Protein AF-Q12IZ5-F1 (afdb_monomer)

Sequence (263 aa):
MKRIITAILGTLLLPSVSVADHSWNDYHWARTSASFNLILVNNTTPDWQPYVVQAISDWSLSPMVVLVEDSSGANNTKVRRRCSSIEGQLRICNLAYGNTGWLGIAGISLDGNGHITTGYTKLNDTYFSDPYYDEAWKQSVTCQEIGHNLGLDHQDEDFNNQSLFSCMDYQNPPFEYPNTHDFEQLTSIYGHLDSYNSYAGAGENPDARACNAPPGKGCNKAGSNNDVGWGMSMGRRGNAEKFLRIDRNGVRHLTHVTWAIGF

Foldseek 3Di:
DDDDDDDDDDDPPDPDPQPLPFFLVLAAWAAQDQAAEAEEEELEDPVLVVLLVVLQVQVCVFSHYHYDYDPVHHNDPVCQQLQWWAFQHEYEHEDQNDPPQFQKKKKFKADPVRYTGTIYMYGHVVVVVDCLCPPQVSLLRSNQNVLVVRRGAAPELDQVDDDPLASSYDYPVHHRHHDPSSSVSSCVSSVDHHPDGSHAHDPRDSVVVPPPDPPPPDDPPPDRDDCPDQADWPDDRQQWTKGWDADPVRIIMIMITGGDPPD

Secondary structure (DSSP, 8-state):
----------------------BSTT-B---SSSSEEEEEEE---GGGHHHHHHHHHHHTTSSSEEEEEETT----HHHHHH---BTTBEEEEEE---S-SEEEEEEEEE-TTSBEEEEEEEEETTGGGSTTS-HHHHHHHHHHHHHHHTTB--SB--TTS---SSTTB--SS---S--HHHHHHHHHHTSS--SS--SPPTT--GGG----PPTTS--------------EEEEEETTEEEEEEE-TTS-EEEEEEEEPTT-

Solvent-accessible surface area (backbone atoms only — not comparable to full-atom values): 14623 Å² total; per-residue (Å²): 138,85,84,81,81,82,79,82,80,78,80,80,79,73,79,81,78,80,73,66,75,32,53,45,85,60,28,30,64,34,30,69,54,84,48,48,55,41,36,33,33,41,20,45,54,77,95,46,45,67,36,52,55,47,35,36,56,59,56,34,70,35,80,50,40,34,57,39,80,35,76,84,38,64,62,49,67,73,50,24,74,64,43,58,57,39,80,16,24,36,28,38,17,42,43,72,75,51,97,75,47,46,44,30,31,16,30,37,31,27,50,96,86,45,31,32,32,24,13,22,28,43,37,28,49,50,57,58,70,40,81,87,46,38,71,51,44,52,24,10,46,47,28,26,29,50,41,42,53,61,23,38,40,53,78,38,54,56,68,87,56,82,81,84,67,22,16,41,42,46,53,86,78,60,31,50,42,76,38,72,61,56,46,49,32,49,46,57,62,56,66,64,71,44,98,46,64,36,48,40,48,90,89,57,61,79,80,71,71,63,67,91,52,60,94,92,47,71,66,82,72,71,81,74,70,73,96,70,76,58,57,46,77,76,53,71,43,78,45,40,35,35,23,45,29,72,47,98,88,66,40,38,35,41,34,43,35,40,38,36,93,94,93

Mean predicted aligned error: 9.18 Å

Nearest PDB structures (foldseek):
  6j0v-assembly1_A  TM=4.132E-01  e=1.878E+00  Saccharomyces cerevisiae S288C
  6j0x-assembly4_D  TM=3.823E-01  e=2.898E+00  Saccharomyces cerevisiae S288C
  6wht-assembly1_C  TM=4.464E-01  e=7.817E+00  Rattus norvegicus

Organism: Shewanella denitrificans (strain OS217 / ATCC BAA-1090 / DSM 15013) (NCBI:txid318161)

Radius of gyration: 20.79 Å; Cα contacts (8 Å, |Δi|>4): 532; chains: 1; bounding box: 62×60×75 Å

InterPro domains:
  IPR024079 Metallopeptidase, catalytic domain superfamily [G3DSA:3.40.390.10] (16-192)

pLDDT: mean 84.12, std 18.55, range [32.75, 98.69]

Structure (mmCIF, N/CA/C/O backbone):
data_AF-Q12IZ5-F1
#
_entry.id   AF-Q12IZ5-F1
#
loop_
_atom_site.group_PDB
_atom_site.id
_atom_site.type_symbol
_atom_site.label_atom_id
_atom_site.label_alt_id
_atom_site.label_comp_id
_atom_site.label_asym_id
_atom_site.label_entity_id
_atom_site.label_seq_id
_atom_site.pdbx_PDB_ins_code
_atom_site.Cartn_x
_atom_site.Cartn_y
_atom_site.Cartn_z
_atom_site.occupancy
_atom_site.B_iso_or_equiv
_atom_site.auth_seq_id
_atom_site.auth_comp_id
_atom_site.auth_asym_id
_atom_site.auth_atom_id
_atom_site.pdbx_PDB_model_num
ATOM 1 N N . MET A 1 1 ? 40.987 -42.839 40.951 1.00 40.56 1 MET A N 1
ATOM 2 C CA . MET A 1 1 ? 40.644 -41.520 40.375 1.00 40.56 1 MET A CA 1
ATOM 3 C C . MET A 1 1 ? 40.086 -41.735 38.970 1.00 40.56 1 MET A C 1
ATOM 5 O O . MET A 1 1 ? 40.861 -41.977 38.055 1.00 40.56 1 MET A O 1
ATOM 9 N N . LYS A 1 2 ? 38.756 -41.772 38.805 1.00 37.66 2 LYS A N 1
ATOM 10 C CA . LYS A 1 2 ? 38.103 -41.921 37.492 1.00 37.66 2 LYS A CA 1
ATOM 11 C C . LYS A 1 2 ? 37.885 -40.523 36.906 1.00 37.66 2 LYS A C 1
ATOM 13 O O . LYS A 1 2 ? 37.216 -39.708 37.531 1.00 37.66 2 LYS A O 1
ATOM 18 N N . ARG A 1 3 ? 38.502 -40.239 35.758 1.00 40.91 3 ARG A N 1
ATOM 19 C CA . ARG A 1 3 ? 38.343 -38.975 35.027 1.00 40.91 3 ARG A CA 1
ATOM 20 C C . ARG A 1 3 ? 36.999 -39.005 34.300 1.00 40.91 3 ARG A C 1
ATOM 22 O O . ARG A 1 3 ? 36.807 -39.840 33.423 1.00 40.91 3 ARG A O 1
ATOM 29 N N . ILE A 1 4 ? 36.078 -38.133 34.698 1.00 46.22 4 ILE A N 1
ATOM 30 C CA . ILE A 1 4 ? 34.829 -37.884 33.975 1.00 46.22 4 ILE A CA 1
ATOM 31 C C . ILE A 1 4 ? 35.173 -36.903 32.855 1.00 46.22 4 ILE A C 1
ATOM 33 O O . ILE A 1 4 ? 35.603 -35.784 33.124 1.00 46.22 4 ILE A O 1
ATOM 37 N N . ILE A 1 5 ? 35.058 -37.353 31.607 1.00 49.81 5 ILE A N 1
ATOM 38 C CA . ILE A 1 5 ? 35.161 -36.497 30.425 1.00 49.81 5 ILE A CA 1
ATOM 39 C C . ILE A 1 5 ? 33.745 -36.005 30.140 1.00 49.81 5 ILE A C 1
ATOM 41 O O . ILE A 1 5 ? 32.903 -36.768 29.672 1.00 49.81 5 ILE A O 1
ATOM 45 N N . THR A 1 6 ? 33.466 -34.750 30.476 1.00 50.78 6 THR A N 1
ATOM 46 C CA . THR A 1 6 ? 32.206 -34.090 30.130 1.00 50.78 6 THR A CA 1
ATOM 47 C C . THR A 1 6 ? 32.266 -33.703 28.654 1.00 50.78 6 THR A C 1
ATOM 49 O O . THR A 1 6 ? 33.016 -32.805 28.278 1.00 50.78 6 THR A O 1
ATOM 52 N N . ALA A 1 7 ? 31.518 -34.406 27.805 1.00 51.91 7 ALA A N 1
ATOM 53 C CA . ALA A 1 7 ? 31.331 -34.019 26.413 1.00 51.91 7 ALA A CA 1
ATOM 54 C C . ALA A 1 7 ? 30.354 -32.834 26.356 1.00 51.91 7 ALA A C 1
ATOM 56 O O . ALA A 1 7 ? 29.183 -32.974 26.705 1.00 51.91 7 ALA A O 1
ATOM 57 N N . ILE A 1 8 ? 30.845 -31.662 25.953 1.00 54.44 8 ILE A N 1
ATOM 58 C CA . ILE A 1 8 ? 30.008 -30.497 25.650 1.00 54.44 8 ILE A CA 1
ATOM 59 C C . ILE A 1 8 ? 29.390 -30.749 24.273 1.00 54.44 8 ILE A C 1
ATOM 61 O O . ILE A 1 8 ? 30.086 -30.716 23.259 1.00 54.44 8 ILE A O 1
ATOM 65 N N . LEU A 1 9 ? 28.092 -31.045 24.244 1.00 56.56 9 LEU A N 1
ATOM 66 C CA . LEU A 1 9 ? 27.321 -31.145 23.010 1.00 56.56 9 LEU A CA 1
ATOM 67 C C . LEU A 1 9 ? 26.974 -29.717 22.564 1.00 56.56 9 LEU A C 1
ATOM 69 O O . LEU A 1 9 ? 26.088 -29.085 23.131 1.00 56.56 9 LEU A O 1
ATOM 73 N N . GLY A 1 10 ? 27.733 -29.178 21.609 1.00 57.31 10 GLY A N 1
ATOM 74 C CA . GLY A 1 10 ? 27.443 -27.881 21.003 1.00 57.31 10 GLY A CA 1
ATOM 75 C C . GLY A 1 10 ? 26.230 -27.987 20.083 1.00 57.31 10 GLY A C 1
ATOM 76 O O . GLY A 1 10 ? 26.280 -28.687 19.074 1.00 57.31 10 GLY A O 1
ATOM 77 N N . THR A 1 11 ? 25.138 -27.312 20.430 1.00 60.56 11 THR A N 1
ATOM 78 C CA . THR A 1 11 ? 23.953 -27.183 19.579 1.00 60.56 11 THR A CA 1
ATOM 79 C C . THR A 1 11 ? 24.302 -26.291 18.387 1.00 60.56 11 THR A C 1
ATOM 81 O O . THR A 1 11 ? 24.509 -25.089 18.544 1.00 60.56 11 THR A O 1
ATOM 84 N N . LEU A 1 12 ? 24.402 -26.876 17.191 1.00 54.72 12 LEU A N 1
ATOM 85 C CA . LEU A 1 12 ? 24.491 -26.119 15.943 1.00 54.72 12 LEU A CA 1
ATOM 86 C C . LEU A 1 12 ? 23.121 -25.465 15.696 1.00 54.72 12 LEU A C 1
ATOM 88 O O . LEU A 1 12 ? 22.172 -26.142 15.307 1.00 54.72 12 LEU A O 1
ATOM 92 N N . LEU A 1 13 ? 23.002 -24.163 15.957 1.00 50.25 13 LEU A N 1
ATOM 93 C CA . LEU A 1 13 ? 21.871 -23.362 15.490 1.00 50.25 13 LEU A CA 1
ATOM 94 C C . LEU A 1 13 ? 22.072 -23.132 13.989 1.00 50.25 13 LEU A C 1
ATOM 96 O O . LEU A 1 13 ? 22.860 -22.279 13.586 1.00 50.25 13 LEU A O 1
ATOM 100 N N . LEU A 1 14 ? 21.417 -23.947 13.162 1.00 49.62 14 LEU A N 1
ATOM 101 C CA . LEU A 1 14 ? 21.285 -23.650 11.739 1.00 49.62 14 LEU A CA 1
ATOM 102 C C . LEU A 1 14 ? 20.336 -22.448 11.616 1.00 49.62 14 LEU A C 1
ATOM 104 O O . LEU A 1 14 ? 19.228 -22.531 12.150 1.00 49.62 14 LEU A O 1
ATOM 108 N N . PRO A 1 15 ? 20.734 -21.340 10.966 1.00 45.84 15 PRO A N 1
ATOM 109 C CA . PRO A 1 15 ? 19.798 -20.264 10.682 1.00 45.84 15 PRO A CA 1
ATOM 110 C C . PRO A 1 15 ? 18.679 -20.832 9.806 1.00 45.84 15 PRO A C 1
ATOM 112 O O . PRO A 1 15 ? 18.943 -21.425 8.758 1.00 45.84 15 PRO A O 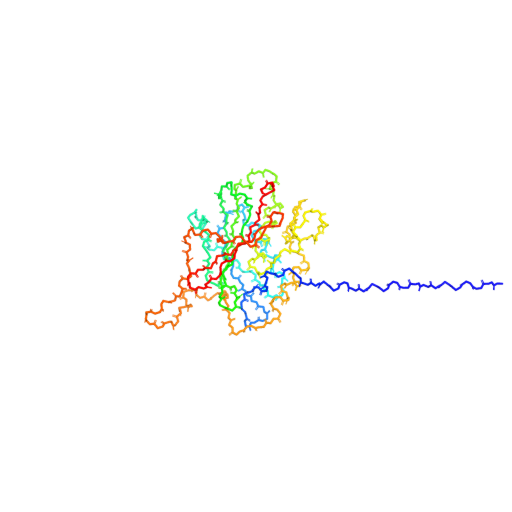1
ATOM 115 N N . SER A 1 16 ? 17.435 -20.698 10.261 1.00 48.38 16 SER A N 1
ATOM 116 C CA . SER A 1 16 ? 16.260 -20.923 9.430 1.00 48.38 16 SER A CA 1
ATOM 117 C C . SER A 1 16 ? 16.341 -19.939 8.273 1.00 48.38 16 SER A C 1
ATOM 119 O O . SER A 1 16 ? 16.268 -18.730 8.479 1.00 48.38 16 SER A O 1
ATOM 121 N N . VAL A 1 17 ? 16.571 -20.457 7.068 1.00 44.50 17 VAL A N 1
ATOM 122 C CA . VAL A 1 17 ? 16.457 -19.659 5.852 1.00 44.50 17 VAL A CA 1
ATOM 123 C C . VAL A 1 17 ? 14.980 -19.310 5.750 1.00 44.50 17 VAL A C 1
ATOM 125 O O . VAL A 1 17 ? 14.164 -20.203 5.526 1.00 44.50 17 VAL A O 1
ATOM 128 N N . SER A 1 18 ? 14.637 -18.053 6.019 1.00 49.75 18 SER A N 1
ATOM 129 C CA . SER A 1 18 ? 13.291 -17.565 5.764 1.00 49.75 18 SER A CA 1
ATOM 130 C C . SER A 1 18 ? 13.080 -17.636 4.258 1.00 49.75 18 SER A C 1
ATOM 132 O O . SER A 1 18 ? 13.850 -17.054 3.488 1.00 49.75 18 SER A O 1
ATOM 134 N N . VAL A 1 19 ? 12.132 -18.456 3.820 1.00 58.81 19 VAL A N 1
ATOM 135 C CA . VAL A 1 19 ? 11.748 -18.487 2.414 1.00 58.81 19 VAL A CA 1
ATOM 136 C C . VAL A 1 19 ? 10.703 -17.404 2.273 1.00 58.81 19 VAL A C 1
ATOM 138 O O . VAL A 1 19 ? 9.589 -17.601 2.725 1.00 58.81 19 VAL A O 1
ATOM 141 N N . ALA A 1 20 ? 11.084 -16.294 1.647 1.00 64.81 20 ALA A N 1
ATOM 142 C CA . ALA A 1 20 ? 10.146 -15.311 1.132 1.00 64.81 20 ALA A CA 1
ATOM 143 C C . ALA A 1 20 ? 9.098 -16.020 0.252 1.00 64.81 20 ALA A C 1
ATOM 145 O O . ALA A 1 20 ? 9.381 -16.360 -0.902 1.00 64.81 20 ALA A O 1
ATOM 146 N N . ASP A 1 21 ? 7.922 -16.285 0.822 1.00 81.25 21 ASP A N 1
ATOM 147 C CA . ASP A 1 21 ? 6.834 -17.058 0.221 1.00 81.25 21 ASP A CA 1
ATOM 148 C C . ASP A 1 21 ? 5.488 -16.316 0.168 1.00 81.25 21 ASP A C 1
ATOM 150 O O . ASP A 1 21 ? 4.485 -16.887 -0.264 1.00 81.25 21 ASP A O 1
ATOM 154 N N . HIS A 1 22 ? 5.477 -15.028 0.512 1.00 87.19 22 HIS A N 1
ATOM 155 C CA . HIS A 1 22 ? 4.295 -14.175 0.497 1.00 87.19 22 HIS A CA 1
ATOM 156 C C . HIS A 1 22 ? 4.343 -13.107 -0.609 1.00 87.19 22 HIS A C 1
ATOM 158 O O . HIS A 1 22 ? 3.987 -11.949 -0.403 1.00 87.19 22 HIS A O 1
ATOM 164 N N . SER A 1 23 ? 4.785 -13.460 -1.822 1.00 85.06 23 SER A N 1
ATOM 165 C CA . SER A 1 23 ? 4.593 -12.580 -2.983 1.00 85.06 23 SER A CA 1
ATOM 166 C C . SER A 1 23 ? 3.152 -12.656 -3.481 1.00 85.06 23 SER A C 1
ATOM 168 O O . SER A 1 23 ? 2.552 -13.732 -3.540 1.00 85.06 23 SER A O 1
ATOM 170 N N . TRP A 1 24 ? 2.594 -11.531 -3.936 1.00 83.62 24 TRP A N 1
ATOM 171 C CA . TRP A 1 24 ? 1.325 -11.544 -4.657 1.00 83.62 24 TRP A CA 1
ATOM 172 C C . TRP A 1 24 ? 1.566 -12.018 -6.093 1.00 83.62 24 TRP A C 1
ATOM 174 O O . TRP A 1 24 ? 1.478 -11.245 -7.040 1.00 83.62 24 TRP A O 1
ATOM 184 N N . ASN A 1 25 ? 1.917 -13.296 -6.262 1.00 86.56 25 ASN A N 1
ATOM 185 C CA . ASN A 1 25 ? 2.260 -13.900 -7.553 1.00 86.56 25 ASN A CA 1
ATOM 186 C C . ASN A 1 25 ? 3.351 -13.106 -8.313 1.00 86.56 25 ASN A C 1
ATOM 188 O O . ASN A 1 25 ? 3.240 -12.878 -9.520 1.00 86.56 25 ASN A O 1
ATOM 192 N N . ASP A 1 26 ? 4.368 -12.655 -7.570 1.00 89.38 26 ASP A N 1
ATOM 193 C CA . ASP A 1 26 ? 5.540 -11.888 -8.028 1.00 89.38 26 ASP A CA 1
ATOM 194 C C . ASP A 1 26 ? 5.240 -10.559 -8.748 1.00 89.38 26 ASP A C 1
ATOM 196 O O . ASP A 1 26 ? 6.116 -9.990 -9.410 1.00 89.38 26 ASP A O 1
ATOM 200 N N . TYR A 1 27 ? 4.021 -10.022 -8.621 1.00 94.81 27 TYR A N 1
ATOM 201 C CA . TYR A 1 27 ? 3.714 -8.691 -9.142 1.00 94.81 27 TYR A CA 1
ATOM 202 C C . TYR A 1 27 ? 4.562 -7.638 -8.434 1.00 94.81 27 TYR A C 1
ATOM 204 O O . TYR A 1 27 ? 4.623 -7.589 -7.210 1.00 94.81 27 TYR A O 1
ATOM 212 N N . HIS A 1 28 ? 5.191 -6.763 -9.209 1.00 97.19 28 HIS A N 1
ATOM 213 C CA . HIS A 1 28 ? 6.036 -5.698 -8.685 1.00 97.19 28 HIS A CA 1
ATOM 214 C C . HIS A 1 28 ? 6.071 -4.518 -9.662 1.00 97.19 28 HIS A C 1
ATOM 216 O O . HIS A 1 28 ? 5.678 -4.634 -10.828 1.00 97.19 28 HIS A O 1
ATOM 222 N N . TRP A 1 29 ? 6.497 -3.351 -9.188 1.00 97.56 29 TRP A N 1
ATOM 223 C CA . TRP A 1 29 ? 6.726 -2.192 -10.051 1.00 97.56 29 TRP A CA 1
ATOM 224 C C . TRP A 1 29 ? 7.997 -2.405 -10.879 1.00 97.56 29 TRP A C 1
ATOM 226 O O . TRP A 1 29 ? 9.067 -2.597 -10.306 1.00 97.56 29 TRP A O 1
ATOM 236 N N . ALA A 1 30 ? 7.896 -2.333 -12.209 1.00 96.50 30 ALA A N 1
ATOM 237 C CA . ALA A 1 30 ? 9.054 -2.492 -13.082 1.00 96.50 30 ALA A CA 1
ATOM 238 C C . ALA A 1 30 ? 10.075 -1.389 -12.802 1.00 96.50 30 ALA A C 1
ATOM 240 O O . ALA A 1 30 ? 9.698 -0.208 -12.729 1.00 96.50 30 ALA A O 1
ATOM 241 N N . ARG A 1 31 ? 11.354 -1.756 -12.677 1.00 95.69 31 ARG A N 1
ATOM 242 C CA . ARG A 1 31 ? 12.430 -0.803 -12.391 1.00 95.69 31 ARG A CA 1
ATOM 243 C C . ARG A 1 31 ? 13.750 -1.121 -13.091 1.00 95.69 31 ARG A C 1
ATOM 245 O O . ARG A 1 31 ? 14.230 -2.250 -13.106 1.00 95.69 31 ARG A O 1
ATOM 252 N N . THR A 1 32 ? 14.419 -0.079 -13.580 1.00 94.88 32 THR A N 1
ATOM 253 C CA . THR A 1 32 ? 15.749 -0.173 -14.211 1.00 94.88 32 THR A CA 1
ATOM 254 C C . THR A 1 32 ? 16.909 0.117 -13.253 1.00 94.88 32 THR A C 1
ATOM 256 O O . THR A 1 32 ? 18.070 0.047 -13.653 1.00 94.88 32 THR A O 1
ATOM 259 N N . SER A 1 33 ? 16.626 0.501 -12.006 1.00 94.50 33 SER A N 1
ATOM 260 C CA . SER A 1 33 ? 17.614 0.806 -10.962 1.00 94.50 33 SER A CA 1
ATOM 261 C C . SER A 1 33 ? 17.471 -0.138 -9.769 1.00 94.50 33 SER A C 1
ATOM 263 O O . SER A 1 33 ? 16.404 -0.696 -9.546 1.00 94.50 33 SER A O 1
ATOM 265 N N . ALA A 1 34 ? 18.541 -0.304 -8.983 1.00 93.69 34 ALA A N 1
ATOM 266 C CA . ALA A 1 34 ? 18.550 -1.202 -7.820 1.00 93.69 34 ALA A CA 1
ATOM 267 C C . ALA A 1 34 ? 17.555 -0.790 -6.715 1.00 93.69 34 ALA A C 1
ATOM 269 O O . ALA A 1 34 ? 17.048 -1.636 -5.987 1.00 93.69 34 ALA A O 1
ATOM 270 N N . SER A 1 35 ? 17.273 0.509 -6.616 1.00 95.31 35 SER A N 1
ATOM 271 C CA . SER A 1 35 ? 16.254 1.092 -5.745 1.00 95.31 35 SER A CA 1
ATOM 272 C C . SER A 1 35 ? 15.498 2.173 -6.514 1.00 95.31 35 SER A C 1
ATOM 274 O O . SER A 1 35 ? 16.039 2.733 -7.479 1.00 95.31 35 SER A O 1
ATOM 276 N N . PHE A 1 36 ? 14.259 2.456 -6.126 1.00 95.62 36 PHE A N 1
ATOM 277 C CA . PHE A 1 36 ? 13.423 3.459 -6.778 1.00 95.62 36 PHE A CA 1
ATOM 278 C C . PHE A 1 36 ? 12.514 4.194 -5.796 1.00 95.62 36 PHE A C 1
ATOM 280 O O . PHE A 1 36 ? 12.145 3.673 -4.745 1.00 95.62 36 PHE A O 1
ATOM 287 N N . ASN A 1 37 ? 12.130 5.409 -6.187 1.00 96.31 37 ASN A N 1
ATOM 288 C CA . ASN A 1 37 ? 11.201 6.240 -5.437 1.00 96.31 37 ASN A CA 1
ATOM 289 C C . ASN A 1 37 ? 9.803 6.098 -6.037 1.00 96.31 37 ASN A C 1
ATOM 291 O O . ASN A 1 37 ? 9.586 6.506 -7.182 1.00 96.31 37 ASN A O 1
ATOM 295 N N . LEU A 1 38 ? 8.865 5.562 -5.262 1.00 96.81 38 LEU A N 1
ATOM 296 C CA . LEU A 1 38 ? 7.468 5.422 -5.656 1.00 96.81 38 LEU A CA 1
ATOM 297 C C . LEU A 1 38 ? 6.634 6.514 -4.989 1.00 96.81 38 LEU A C 1
ATOM 299 O O . LEU A 1 38 ? 6.621 6.646 -3.766 1.00 96.81 38 LEU A O 1
ATOM 303 N N . ILE A 1 39 ? 5.933 7.306 -5.799 1.00 96.25 39 ILE A N 1
ATOM 304 C CA . ILE A 1 39 ? 5.082 8.376 -5.278 1.00 96.25 39 ILE A CA 1
ATOM 305 C C . ILE A 1 39 ? 3.799 7.779 -4.699 1.00 96.25 39 ILE A C 1
ATOM 307 O O . ILE A 1 39 ? 3.084 7.043 -5.384 1.00 96.25 39 ILE A O 1
ATOM 311 N N . LEU A 1 40 ? 3.479 8.173 -3.468 1.00 96.88 40 LEU A N 1
ATOM 312 C CA . LEU A 1 40 ? 2.201 7.921 -2.816 1.00 96.88 40 LEU A CA 1
ATOM 313 C C . LEU A 1 40 ? 1.453 9.247 -2.657 1.00 96.88 40 LEU A C 1
ATOM 315 O O . LEU A 1 40 ? 1.827 10.102 -1.859 1.00 96.88 40 LEU A O 1
ATOM 319 N N . VAL A 1 41 ? 0.374 9.417 -3.419 1.00 96.06 41 VAL A N 1
ATOM 320 C CA . VAL A 1 41 ? -0.507 10.584 -3.328 1.00 96.06 41 VAL A CA 1
ATOM 321 C C . VAL A 1 41 ? -1.448 10.407 -2.142 1.00 96.06 41 VAL A C 1
ATOM 323 O O . VAL A 1 41 ? -2.339 9.549 -2.160 1.00 96.06 41 VAL A O 1
ATOM 326 N N . ASN A 1 42 ? -1.251 11.228 -1.112 1.00 96.00 42 ASN A N 1
ATOM 327 C CA . ASN A 1 42 ? -2.028 11.166 0.115 1.00 96.00 42 ASN A CA 1
ATOM 328 C C . ASN A 1 42 ? -3.286 12.035 -0.003 1.00 96.00 42 ASN A C 1
ATOM 330 O O . ASN A 1 42 ? -3.241 13.261 0.079 1.00 96.00 42 ASN A O 1
ATOM 334 N N . ASN A 1 43 ? -4.437 11.393 -0.194 1.00 96.38 43 ASN A N 1
ATOM 335 C CA . ASN A 1 43 ? -5.743 12.045 -0.220 1.00 96.38 43 ASN A CA 1
ATOM 336 C C . ASN A 1 43 ? -6.541 11.768 1.065 1.00 96.38 43 ASN A C 1
ATOM 338 O O . ASN A 1 43 ? -7.770 11.769 1.018 1.00 96.38 43 ASN A O 1
ATOM 342 N N . THR A 1 44 ? -5.891 11.508 2.201 1.00 96.38 44 THR A N 1
ATOM 343 C CA . THR A 1 44 ? -6.582 11.237 3.473 1.00 96.38 44 THR A CA 1
ATOM 344 C C . THR A 1 44 ? -6.937 12.508 4.262 1.00 96.38 44 THR A C 1
ATOM 346 O O . THR A 1 44 ? -6.469 13.613 3.973 1.00 96.38 44 THR A O 1
ATOM 349 N N . THR A 1 45 ? -7.835 12.382 5.241 1.00 95.62 45 THR A N 1
ATOM 350 C CA . THR A 1 45 ? -8.143 13.428 6.230 1.00 95.62 45 THR A CA 1
ATOM 351 C C . THR A 1 45 ? -7.051 13.522 7.297 1.00 95.62 45 THR A C 1
ATOM 353 O O . THR A 1 45 ? -6.367 12.527 7.522 1.00 95.62 45 THR A O 1
ATOM 356 N N . PRO A 1 46 ? -6.931 14.656 8.018 1.00 94.88 46 PRO A N 1
ATOM 357 C CA . PRO A 1 46 ? -5.920 14.840 9.065 1.00 94.88 46 PRO A CA 1
ATOM 358 C C . PRO A 1 46 ? -5.817 13.686 10.068 1.00 94.88 46 PRO A C 1
ATOM 360 O O . PRO A 1 46 ? -4.715 13.250 10.371 1.00 94.88 46 PRO A O 1
ATOM 363 N N . ASP A 1 47 ? -6.950 13.119 10.487 1.00 94.94 47 ASP A N 1
ATOM 364 C CA . ASP A 1 47 ? -6.991 12.009 11.452 1.00 94.94 47 ASP A CA 1
ATOM 365 C C . ASP A 1 47 ? -6.330 10.712 10.957 1.00 94.94 47 ASP A C 1
ATOM 367 O O . ASP A 1 47 ? -6.082 9.820 11.760 1.00 94.94 47 ASP A O 1
ATOM 371 N N . TRP A 1 48 ? -6.071 10.579 9.653 1.00 97.19 48 TRP A N 1
ATOM 372 C CA . TRP A 1 48 ? -5.380 9.428 9.063 1.00 97.19 48 TRP A CA 1
ATOM 373 C C . TRP A 1 48 ? -3.924 9.715 8.691 1.00 97.19 48 TRP A C 1
ATOM 375 O O . TRP A 1 48 ? -3.147 8.781 8.501 1.00 97.19 48 TRP A O 1
ATOM 385 N N . GLN A 1 49 ? -3.539 10.990 8.594 1.00 95.81 49 GLN A N 1
ATOM 386 C CA . GLN A 1 49 ? -2.213 11.393 8.123 1.00 95.81 49 GLN A CA 1
ATOM 387 C C . GLN A 1 49 ? -1.064 10.803 8.953 1.00 95.81 49 GLN A C 1
ATOM 389 O O . GLN A 1 49 ? -0.120 10.322 8.329 1.00 95.81 49 GLN A O 1
ATOM 394 N N . PRO A 1 50 ? -1.122 10.750 10.303 1.00 97.75 50 PRO A N 1
ATOM 395 C CA . PRO A 1 50 ? -0.055 10.132 11.089 1.00 97.75 50 PRO A CA 1
ATOM 396 C C . PRO A 1 50 ? 0.211 8.673 10.704 1.00 97.75 50 PRO A C 1
ATOM 398 O O . PRO A 1 50 ? 1.369 8.286 10.587 1.00 97.75 50 PRO A O 1
ATOM 401 N N . TYR A 1 51 ? -0.840 7.892 10.427 1.00 98.56 51 TYR A N 1
ATOM 402 C CA . TYR A 1 51 ? -0.694 6.479 10.066 1.00 98.56 51 TYR A CA 1
ATOM 403 C C . TYR A 1 51 ? -0.112 6.293 8.663 1.00 98.56 51 TYR A C 1
ATOM 405 O O . TYR A 1 51 ? 0.707 5.405 8.436 1.00 98.56 51 TYR A O 1
ATOM 413 N N . VAL A 1 52 ? -0.489 7.164 7.719 1.00 98.06 52 VAL A N 1
ATOM 414 C CA . VAL A 1 52 ? 0.091 7.162 6.367 1.00 98.06 52 VAL A CA 1
ATOM 415 C C . VAL A 1 52 ? 1.573 7.527 6.415 1.00 98.06 52 VAL A C 1
ATOM 417 O O . VAL A 1 52 ? 2.384 6.835 5.808 1.00 98.06 52 VAL A O 1
ATOM 420 N N . VAL A 1 53 ? 1.941 8.575 7.159 1.00 97.81 53 VAL A N 1
ATOM 421 C CA . VAL A 1 53 ? 3.342 8.999 7.321 1.00 97.81 53 VAL A CA 1
ATOM 422 C C . VAL A 1 53 ? 4.177 7.890 7.960 1.00 97.81 53 VAL A C 1
ATOM 424 O O . VAL A 1 53 ? 5.279 7.605 7.489 1.00 97.81 53 VAL A O 1
ATOM 427 N N . GLN A 1 54 ? 3.642 7.238 8.994 1.00 98.69 54 GLN A N 1
ATOM 428 C CA . GLN A 1 54 ? 4.311 6.128 9.662 1.00 98.69 54 GLN A CA 1
ATOM 429 C C . GLN A 1 54 ? 4.517 4.949 8.702 1.00 98.69 54 GLN A C 1
ATOM 431 O O . GLN A 1 54 ? 5.653 4.541 8.485 1.00 98.69 54 GLN A O 1
ATOM 436 N N . ALA A 1 55 ? 3.465 4.493 8.014 1.00 98.62 55 ALA A N 1
ATOM 437 C CA . ALA A 1 55 ? 3.573 3.398 7.049 1.00 98.62 55 ALA A CA 1
ATOM 438 C C . ALA A 1 55 ? 4.530 3.713 5.880 1.00 98.62 55 ALA A C 1
ATOM 440 O O . ALA A 1 55 ? 5.254 2.832 5.419 1.00 98.62 55 ALA A O 1
ATOM 441 N N . ILE A 1 56 ? 4.580 4.968 5.414 1.00 98.38 56 ILE A N 1
ATOM 442 C CA . ILE A 1 56 ? 5.566 5.421 4.420 1.00 98.38 56 ILE A CA 1
ATOM 443 C C . ILE A 1 56 ? 6.986 5.257 4.957 1.00 98.38 56 ILE A C 1
ATOM 445 O O . ILE A 1 56 ? 7.844 4.727 4.248 1.00 98.38 56 ILE A O 1
ATOM 449 N N . SER A 1 57 ? 7.236 5.695 6.193 1.00 98.56 57 SER A N 1
ATOM 450 C CA . SER A 1 57 ? 8.539 5.554 6.844 1.00 98.56 57 SER A CA 1
ATOM 451 C C . SER A 1 57 ? 8.933 4.085 7.000 1.00 98.56 57 SER A C 1
ATOM 453 O O . SER A 1 57 ? 10.061 3.727 6.670 1.00 98.56 57 SER A O 1
ATOM 455 N N . ASP A 1 58 ? 8.009 3.240 7.455 1.00 98.69 58 ASP A N 1
ATOM 456 C CA . ASP A 1 58 ? 8.272 1.827 7.735 1.00 98.69 58 ASP A CA 1
ATOM 457 C C . ASP A 1 58 ? 8.592 1.040 6.464 1.00 98.69 58 ASP A C 1
ATOM 459 O O . ASP A 1 58 ? 9.615 0.359 6.395 1.00 98.69 58 ASP A O 1
ATOM 463 N N . TRP A 1 59 ? 7.782 1.188 5.412 1.00 98.62 59 TRP A N 1
ATOM 464 C CA . TRP A 1 59 ? 8.044 0.517 4.136 1.00 98.62 59 TRP A CA 1
ATOM 465 C C . TRP A 1 59 ? 9.306 1.039 3.438 1.00 98.62 59 TRP A C 1
ATOM 467 O O . TRP A 1 59 ? 9.987 0.276 2.750 1.00 98.62 59 TRP A O 1
ATOM 477 N N . SER A 1 60 ? 9.672 2.306 3.663 1.00 98.31 60 SER A N 1
ATOM 478 C CA . SER A 1 60 ? 10.901 2.911 3.123 1.00 98.31 60 SER A CA 1
ATOM 479 C C . SER A 1 60 ? 12.185 2.458 3.827 1.00 98.31 60 SER A C 1
ATOM 481 O O . SER A 1 60 ? 13.273 2.862 3.418 1.00 98.31 60 SER A O 1
ATOM 483 N N . LEU A 1 61 ? 12.094 1.612 4.861 1.00 98.12 61 LEU A N 1
ATOM 484 C CA . LEU A 1 61 ? 13.256 0.896 5.399 1.00 98.12 61 LEU A CA 1
ATOM 485 C C . LEU A 1 61 ? 13.768 -0.183 4.431 1.00 98.12 61 LEU A C 1
ATOM 487 O O . LEU A 1 61 ? 14.911 -0.628 4.557 1.00 98.12 61 LEU A O 1
ATOM 491 N N . SER A 1 62 ? 12.948 -0.592 3.456 1.00 96.88 62 SER A N 1
ATOM 492 C CA . SER A 1 62 ? 13.355 -1.510 2.395 1.00 96.88 62 SER A CA 1
ATOM 493 C C . SER A 1 62 ? 14.505 -0.926 1.562 1.00 96.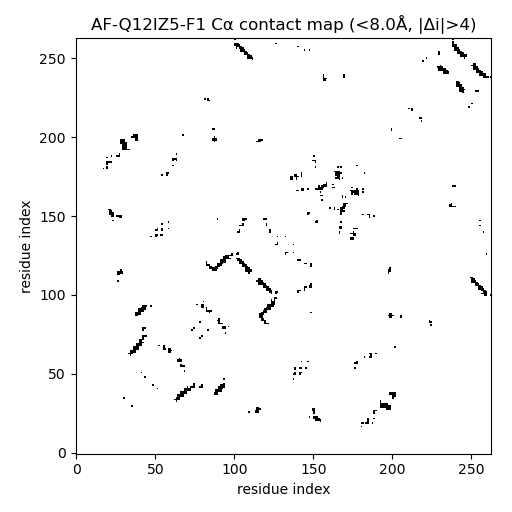88 62 SER A C 1
ATOM 495 O O . SER A 1 62 ? 14.430 0.223 1.126 1.00 96.88 62 SER A O 1
ATOM 497 N N . PRO A 1 63 ? 15.545 -1.711 1.225 1.00 95.81 63 PRO A N 1
ATOM 498 C CA . PRO A 1 63 ? 16.579 -1.248 0.300 1.00 95.81 63 PRO A CA 1
ATOM 499 C C . PRO A 1 63 ? 16.064 -1.108 -1.145 1.00 95.81 63 PRO A C 1
ATOM 501 O O . PRO A 1 63 ? 16.703 -0.443 -1.962 1.00 95.81 63 PRO A O 1
ATOM 504 N N . MET A 1 64 ? 14.927 -1.732 -1.479 1.00 96.38 64 MET A N 1
ATOM 505 C CA . MET A 1 64 ? 14.432 -1.831 -2.856 1.00 96.38 64 MET A CA 1
ATOM 506 C C . MET A 1 64 ? 13.524 -0.677 -3.272 1.00 96.38 64 MET A C 1
ATOM 508 O O . MET A 1 64 ? 13.510 -0.320 -4.448 1.00 96.38 64 MET A O 1
ATOM 512 N N . VAL A 1 65 ? 12.764 -0.105 -2.339 1.00 96.69 65 VAL A N 1
ATOM 513 C CA . VAL A 1 65 ? 11.745 0.908 -2.629 1.00 96.69 65 VAL A CA 1
ATOM 514 C C . VAL A 1 65 ? 11.698 1.946 -1.518 1.00 96.69 65 VAL A C 1
ATOM 516 O O . VAL A 1 65 ? 11.689 1.607 -0.340 1.00 96.69 65 VAL A O 1
ATOM 519 N N . VAL A 1 66 ? 11.635 3.215 -1.913 1.00 97.62 66 VAL A N 1
ATOM 520 C CA . VAL A 1 66 ? 11.389 4.346 -1.018 1.00 97.62 66 VAL A CA 1
ATOM 521 C C . VAL A 1 66 ? 10.051 4.962 -1.400 1.00 97.62 66 VAL A C 1
ATOM 523 O O . VAL A 1 66 ? 9.851 5.378 -2.544 1.00 97.62 66 VAL A O 1
ATOM 526 N N . LEU A 1 67 ? 9.122 5.030 -0.451 1.00 97.56 67 LEU A N 1
ATOM 527 C CA . LEU A 1 67 ? 7.857 5.725 -0.643 1.00 97.56 67 LEU A CA 1
ATOM 528 C C . LEU A 1 67 ? 8.068 7.229 -0.454 1.00 97.56 67 LEU A C 1
ATOM 530 O O . LEU A 1 67 ? 8.628 7.681 0.542 1.00 97.56 67 LEU A O 1
ATOM 534 N N . VAL A 1 68 ? 7.607 8.015 -1.423 1.00 95.75 68 VAL A N 1
ATOM 535 C CA . VAL A 1 68 ? 7.675 9.479 -1.385 1.00 95.75 68 VAL A CA 1
ATOM 536 C C . VAL A 1 68 ? 6.260 10.029 -1.333 1.00 95.75 68 VAL A C 1
ATOM 538 O O . VAL A 1 68 ? 5.492 9.879 -2.284 1.00 95.75 68 VAL A O 1
ATOM 541 N N . GLU A 1 69 ? 5.911 10.667 -0.220 1.00 94.69 69 GLU A N 1
ATOM 542 C CA . GLU A 1 69 ? 4.591 11.267 -0.052 1.00 94.69 69 GLU A CA 1
ATOM 543 C C . GLU A 1 69 ? 4.408 12.489 -0.965 1.00 94.69 69 GLU A C 1
ATOM 545 O O . GLU A 1 69 ? 5.205 13.428 -0.948 1.00 94.69 69 GLU A O 1
ATOM 550 N N . ASP A 1 70 ? 3.308 12.505 -1.714 1.00 92.38 70 ASP A N 1
ATOM 551 C CA . ASP A 1 70 ? 2.743 13.704 -2.323 1.00 92.38 70 ASP A CA 1
ATOM 552 C C . ASP A 1 70 ? 1.513 14.147 -1.518 1.00 92.38 70 ASP A C 1
ATOM 554 O O . ASP A 1 70 ? 0.401 13.630 -1.675 1.00 92.38 70 ASP A O 1
ATOM 558 N N . SER A 1 71 ? 1.729 15.135 -0.648 1.00 82.31 71 SER A N 1
ATOM 559 C CA . SER A 1 71 ? 0.699 15.739 0.202 1.00 82.31 71 SER A CA 1
ATOM 560 C C . SER A 1 71 ? -0.124 16.824 -0.506 1.00 82.31 71 SER A C 1
ATOM 562 O O . SER A 1 71 ? -1.040 17.390 0.092 1.00 82.31 71 SER A O 1
ATOM 564 N N . SER A 1 72 ? 0.141 17.107 -1.791 1.00 78.56 72 SER A N 1
ATOM 565 C CA . SER A 1 72 ? -0.663 18.044 -2.593 1.00 78.56 72 SER A CA 1
ATOM 566 C C . SER A 1 72 ? -2.012 17.456 -3.039 1.00 78.56 72 SER A C 1
ATOM 568 O O . SER A 1 72 ? -2.844 18.147 -3.639 1.00 78.56 72 SER A O 1
ATOM 570 N N . GLY A 1 73 ? -2.261 16.183 -2.718 1.00 71.25 73 GLY A N 1
ATOM 571 C CA . GLY A 1 73 ? -3.499 15.483 -3.011 1.00 71.25 73 GLY A CA 1
ATOM 572 C C . GLY A 1 73 ? -4.744 16.219 -2.496 1.00 71.25 73 GLY A C 1
ATOM 573 O O . GLY A 1 73 ? -4.921 16.468 -1.308 1.00 71.25 73 GLY A O 1
ATOM 574 N N . ALA A 1 74 ? -5.693 16.504 -3.393 1.00 74.62 74 ALA A N 1
ATOM 575 C CA . ALA A 1 74 ? -6.972 17.098 -3.009 1.00 74.62 74 ALA A CA 1
ATOM 576 C C . ALA A 1 74 ? -7.771 16.190 -2.046 1.00 74.62 74 ALA A C 1
ATOM 578 O O . ALA A 1 74 ? -8.200 15.098 -2.414 1.00 74.62 74 ALA A O 1
ATOM 579 N N . ASN A 1 75 ? -8.062 16.661 -0.835 1.00 79.75 75 ASN A N 1
ATOM 580 C CA . ASN A 1 75 ? -8.775 15.895 0.202 1.00 79.75 75 ASN A CA 1
ATOM 581 C C . ASN A 1 75 ? -10.319 15.948 0.094 1.00 79.75 75 ASN A C 1
ATOM 583 O O . ASN A 1 75 ? -11.045 15.524 1.004 1.00 79.75 75 ASN A O 1
ATOM 587 N N . ASN A 1 76 ? -10.858 16.464 -1.016 1.00 88.88 76 ASN A N 1
ATOM 588 C CA . ASN A 1 76 ? -12.303 16.598 -1.186 1.00 88.88 76 ASN A CA 1
ATOM 589 C C . ASN A 1 76 ? -12.995 15.231 -1.346 1.00 88.88 76 ASN A C 1
ATOM 591 O O . ASN A 1 76 ? -12.449 14.273 -1.899 1.00 88.88 76 ASN A O 1
ATOM 595 N N . THR A 1 77 ? -14.253 15.159 -0.912 1.00 90.38 77 THR A N 1
ATOM 596 C CA . THR A 1 77 ? -15.039 13.917 -0.865 1.00 90.38 77 THR A CA 1
ATOM 597 C C . THR A 1 77 ? -15.165 13.210 -2.214 1.00 90.38 77 THR A C 1
ATOM 599 O O . THR A 1 77 ? -15.230 11.984 -2.247 1.00 90.38 77 THR A O 1
ATOM 602 N N . LYS A 1 78 ? -15.203 13.938 -3.340 1.00 90.62 78 LYS A N 1
ATOM 603 C CA . LYS A 1 78 ? -15.341 13.326 -4.673 1.00 90.62 78 LYS A CA 1
ATOM 604 C C . LYS A 1 78 ? -14.094 12.526 -5.046 1.00 90.62 78 LYS A C 1
ATOM 606 O O . LYS A 1 78 ? -14.232 11.428 -5.586 1.00 90.62 78 LYS A O 1
ATOM 611 N N . VAL A 1 79 ? -12.910 13.069 -4.753 1.00 90.06 79 VAL A N 1
ATOM 612 C CA . VAL A 1 79 ? -11.630 12.380 -4.967 1.00 90.06 79 VAL A CA 1
ATOM 613 C C . VAL A 1 79 ? -11.551 11.163 -4.058 1.00 90.06 79 VAL A C 1
ATOM 615 O O . VAL A 1 79 ? -11.383 10.059 -4.568 1.00 90.06 79 VAL A O 1
ATOM 618 N N . ARG A 1 80 ? -11.792 11.339 -2.753 1.00 93.62 80 ARG A N 1
ATOM 619 C CA . ARG A 1 80 ? -11.712 10.244 -1.775 1.00 93.62 80 ARG A CA 1
ATOM 620 C C . ARG A 1 80 ? -12.676 9.103 -2.085 1.00 93.62 80 ARG A C 1
ATOM 622 O O . ARG A 1 80 ? -12.250 7.965 -2.177 1.00 93.62 80 ARG A O 1
ATOM 629 N N . ARG A 1 81 ? -13.945 9.399 -2.394 1.00 92.44 81 ARG A N 1
ATOM 630 C CA . ARG A 1 81 ? -14.963 8.382 -2.731 1.00 92.44 81 ARG A CA 1
ATOM 631 C C . ARG A 1 81 ? -14.537 7.471 -3.879 1.00 92.44 81 ARG A C 1
ATOM 633 O O . ARG A 1 81 ? -14.775 6.267 -3.856 1.00 92.44 81 ARG A O 1
ATOM 640 N N . ARG A 1 82 ? -13.951 8.068 -4.913 1.00 89.44 82 ARG A N 1
ATOM 641 C CA . ARG A 1 82 ? -13.501 7.342 -6.099 1.00 89.44 82 ARG A CA 1
ATOM 642 C C . ARG A 1 82 ? -12.174 6.638 -5.836 1.00 89.44 82 ARG A C 1
ATOM 644 O O . ARG A 1 82 ? -12.033 5.491 -6.249 1.00 89.44 82 ARG A O 1
ATOM 651 N N . CYS A 1 83 ? -11.247 7.33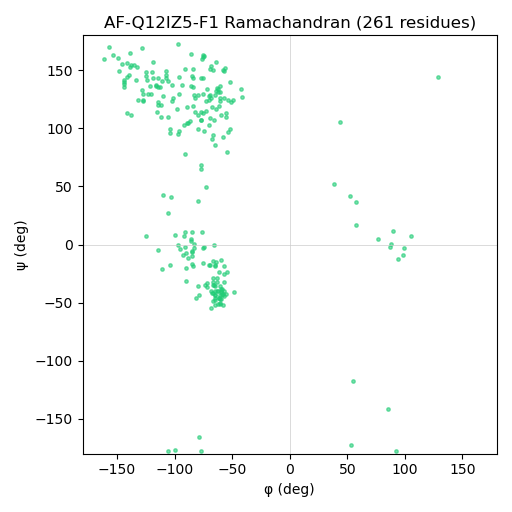0 -5.178 1.00 93.62 83 CYS A N 1
ATOM 652 C CA . CYS A 1 83 ? -9.848 6.959 -5.000 1.00 93.62 83 CYS A CA 1
ATOM 653 C C . CYS A 1 83 ? -9.257 6.309 -6.258 1.00 93.62 83 CYS A C 1
ATOM 655 O O . CYS A 1 83 ? -8.786 5.181 -6.233 1.00 93.62 83 CYS A O 1
ATOM 657 N N . SER A 1 84 ? -9.404 6.983 -7.404 1.00 88.69 84 SER A N 1
ATOM 658 C CA . SER A 1 84 ? -8.971 6.428 -8.689 1.00 88.69 84 SER A CA 1
ATOM 659 C C . SER A 1 84 ? -7.462 6.228 -8.689 1.00 88.69 84 SER A C 1
ATOM 661 O O . SER A 1 84 ? -6.745 7.150 -8.306 1.00 88.69 84 SER A O 1
ATOM 663 N N . SER A 1 85 ? -6.991 5.081 -9.156 1.00 88.00 85 SER A N 1
ATOM 664 C CA . SER A 1 85 ? -5.570 4.826 -9.386 1.00 88.00 85 SER A CA 1
ATOM 665 C C . SER A 1 85 ? -4.968 5.870 -10.338 1.00 88.00 85 SER A C 1
ATOM 667 O O . SER A 1 85 ? -5.676 6.443 -11.176 1.00 88.00 85 SER A O 1
ATOM 669 N N . ILE A 1 86 ? -3.668 6.127 -10.201 1.00 89.56 86 ILE A N 1
ATOM 670 C CA . ILE A 1 86 ? -2.913 7.048 -11.058 1.00 89.56 86 ILE A CA 1
ATOM 671 C C . ILE A 1 86 ? -1.775 6.263 -11.712 1.00 89.56 86 ILE A C 1
ATOM 673 O O . ILE A 1 86 ? -1.118 5.469 -11.042 1.00 89.56 86 ILE A O 1
ATOM 677 N N . GLU A 1 87 ? -1.561 6.472 -13.010 1.00 90.56 87 GLU A N 1
ATOM 678 C CA . GLU A 1 87 ? -0.472 5.822 -13.745 1.00 90.56 87 GLU A CA 1
ATOM 679 C C . GLU A 1 87 ? 0.881 6.140 -13.105 1.00 90.56 87 GLU A C 1
ATOM 681 O O . GLU A 1 87 ? 1.229 7.300 -12.889 1.00 90.56 87 GLU A O 1
ATOM 686 N N . GLY A 1 88 ? 1.632 5.091 -12.794 1.00 93.44 88 GLY A N 1
ATOM 687 C CA . GLY A 1 88 ? 2.946 5.160 -12.185 1.00 93.44 88 GLY A CA 1
ATOM 688 C C . GLY A 1 88 ? 2.968 5.462 -10.685 1.00 93.44 88 GLY A C 1
ATOM 689 O O . GLY A 1 88 ? 4.054 5.659 -10.147 1.00 93.44 88 GLY A O 1
ATOM 690 N N . GLN A 1 89 ? 1.822 5.553 -10.006 1.00 94.56 89 GLN A N 1
ATOM 691 C CA . GLN A 1 89 ? 1.775 6.015 -8.615 1.00 94.56 89 GLN A CA 1
ATOM 692 C C . GLN A 1 89 ? 0.807 5.196 -7.755 1.00 94.56 89 GLN A C 1
ATOM 694 O O . GLN A 1 89 ? -0.078 4.487 -8.250 1.00 94.56 89 GLN A O 1
ATOM 699 N N . LEU A 1 90 ? 0.957 5.358 -6.441 1.00 95.75 90 LEU A N 1
ATOM 700 C CA . LEU A 1 90 ? -0.005 4.931 -5.434 1.00 95.75 90 LEU A CA 1
ATOM 701 C C . LEU A 1 90 ? -0.910 6.094 -5.046 1.00 95.75 90 LEU A C 1
ATOM 703 O O . LEU A 1 90 ? -0.467 7.238 -4.956 1.00 95.75 90 LEU A O 1
ATOM 707 N N . ARG A 1 91 ? -2.181 5.808 -4.769 1.00 96.06 91 ARG A N 1
ATOM 708 C CA . ARG A 1 91 ? -3.094 6.768 -4.141 1.00 96.06 91 ARG A CA 1
ATOM 709 C C . ARG A 1 91 ? -3.756 6.148 -2.924 1.00 96.06 91 ARG A C 1
ATOM 711 O O . ARG A 1 91 ? -4.393 5.109 -3.044 1.00 96.06 91 ARG A O 1
ATOM 718 N N . ILE A 1 92 ? -3.711 6.838 -1.792 1.00 97.81 92 ILE A N 1
ATOM 719 C CA . ILE A 1 92 ? -4.420 6.430 -0.577 1.00 97.81 92 ILE A CA 1
ATOM 720 C C . ILE A 1 92 ? -5.533 7.419 -0.238 1.00 97.81 92 ILE A C 1
ATOM 722 O O . ILE A 1 92 ? -5.346 8.635 -0.302 1.00 97.81 92 ILE A O 1
ATOM 726 N N . CYS A 1 93 ? -6.711 6.907 0.116 1.00 97.81 93 CYS A N 1
ATOM 727 C CA . CYS A 1 93 ? -7.846 7.725 0.531 1.00 97.81 93 CYS A CA 1
ATOM 728 C C . CYS A 1 93 ? -8.605 7.073 1.682 1.00 97.81 93 CYS A C 1
ATOM 730 O O . CYS A 1 93 ? -8.862 5.874 1.655 1.00 97.81 93 CYS A O 1
ATOM 732 N N . ASN A 1 94 ? -9.119 7.872 2.611 1.00 97.56 94 ASN A N 1
ATOM 733 C CA . ASN A 1 94 ? -10.131 7.422 3.562 1.00 97.56 94 ASN A CA 1
ATOM 734 C C . ASN A 1 94 ? -11.498 8.024 3.226 1.00 97.56 94 ASN A C 1
ATOM 736 O O . ASN A 1 94 ? -11.581 9.132 2.690 1.00 97.56 94 ASN A O 1
ATOM 740 N N . LEU A 1 95 ? -12.576 7.313 3.530 1.00 97.06 95 LEU A N 1
ATOM 741 C CA . LEU A 1 95 ? -13.932 7.858 3.561 1.00 97.06 95 LEU A CA 1
ATOM 742 C C . LEU A 1 95 ? -14.830 6.920 4.373 1.00 97.06 95 LEU A C 1
ATOM 744 O O . LEU A 1 95 ? -14.553 5.730 4.479 1.00 97.06 95 LEU A O 1
ATOM 748 N N . ALA A 1 96 ? -15.964 7.417 4.861 1.00 96.12 96 ALA A N 1
ATOM 749 C CA . ALA A 1 96 ? -17.074 6.561 5.265 1.00 96.12 96 ALA A CA 1
ATOM 750 C C . ALA A 1 96 ? -17.681 5.888 4.018 1.00 96.12 96 ALA A C 1
ATOM 752 O O . ALA A 1 96 ? -18.555 6.458 3.351 1.00 96.12 96 ALA A O 1
ATOM 753 N N . TYR A 1 97 ? -17.175 4.705 3.660 1.00 94.88 97 TYR A N 1
ATOM 754 C CA . TYR A 1 97 ? -17.647 3.928 2.508 1.00 94.88 97 TYR A CA 1
ATOM 755 C C . TYR A 1 97 ? -18.892 3.089 2.828 1.00 94.88 97 TYR A C 1
ATOM 757 O O . TYR A 1 97 ? -19.476 2.502 1.918 1.00 94.88 97 TYR A O 1
ATOM 765 N N . GLY A 1 98 ? -19.349 3.101 4.081 1.00 94.31 98 GLY A N 1
ATOM 766 C CA . GLY A 1 98 ? -20.512 2.359 4.553 1.00 94.31 98 GLY A CA 1
ATOM 767 C C . GLY A 1 98 ? -20.142 0.988 5.115 1.00 94.31 98 GLY A C 1
ATOM 768 O O . GLY A 1 98 ? -18.971 0.616 5.184 1.00 94.31 98 GLY A O 1
ATOM 769 N N . ASN A 1 99 ? -21.171 0.236 5.513 1.00 93.19 99 ASN A N 1
ATOM 770 C CA . ASN A 1 99 ? -21.054 -1.108 6.089 1.00 93.19 99 ASN A CA 1
ATOM 771 C C . ASN A 1 99 ? -20.791 -2.142 4.986 1.00 93.19 99 ASN A C 1
ATOM 773 O O . ASN A 1 99 ? -21.644 -2.964 4.658 1.00 93.19 99 ASN A O 1
ATOM 777 N N . THR A 1 100 ? -19.634 -2.029 4.347 1.00 92.38 100 THR A N 1
ATOM 778 C CA . THR A 1 100 ? -19.239 -2.816 3.175 1.00 92.38 100 THR A CA 1
ATOM 779 C C . THR A 1 100 ? -18.632 -4.168 3.516 1.00 92.38 100 THR A C 1
ATOM 781 O O . THR A 1 100 ? -18.405 -4.961 2.615 1.00 92.38 100 THR A O 1
ATOM 784 N N . GLY A 1 101 ? -18.346 -4.405 4.790 1.00 91.06 101 GLY A N 1
ATOM 785 C CA . GLY A 1 101 ? -17.664 -5.571 5.328 1.00 91.06 101 GLY A CA 1
ATOM 786 C C . GLY A 1 101 ? -16.160 -5.390 5.493 1.00 91.06 101 GLY A C 1
ATOM 787 O O . GLY A 1 101 ? -15.566 -6.215 6.163 1.00 91.06 101 GLY A O 1
ATOM 788 N N . TRP A 1 102 ? -15.537 -4.346 4.942 1.00 94.50 102 TRP A N 1
ATOM 789 C CA . TRP A 1 102 ? -14.074 -4.204 4.913 1.00 94.50 102 TRP A CA 1
ATOM 790 C C . TRP A 1 102 ? -13.556 -2.963 5.646 1.00 94.50 102 TRP A C 1
ATOM 792 O O . TRP A 1 102 ? -14.169 -1.892 5.587 1.00 94.50 102 TRP A O 1
ATOM 802 N N . LEU A 1 103 ? -12.404 -3.127 6.306 1.00 95.50 103 LEU A N 1
ATOM 803 C CA . LEU A 1 103 ? -11.615 -2.082 6.969 1.00 95.50 103 LEU A CA 1
ATOM 804 C C . LEU A 1 103 ? -10.745 -1.325 5.963 1.00 95.50 103 LEU A C 1
ATOM 806 O O . LEU A 1 103 ? -10.719 -0.092 5.958 1.00 95.50 103 LEU A O 1
ATOM 810 N N . GLY A 1 104 ? -10.077 -2.083 5.092 1.00 96.38 104 GLY A N 1
ATOM 811 C CA . GLY A 1 104 ? -9.170 -1.603 4.061 1.00 96.38 104 GLY A CA 1
ATOM 812 C C . GLY A 1 104 ? -9.319 -2.401 2.771 1.00 96.38 104 GLY A C 1
ATOM 813 O O . GLY A 1 104 ? -9.824 -3.526 2.774 1.00 96.38 104 GLY A O 1
ATOM 814 N N . ILE A 1 105 ? -8.935 -1.776 1.661 1.00 95.94 105 ILE A N 1
ATOM 815 C CA . ILE A 1 105 ? -8.703 -2.458 0.387 1.00 95.94 105 ILE A CA 1
ATOM 816 C C . ILE A 1 105 ? -7.472 -1.877 -0.296 1.00 95.94 105 ILE A C 1
ATOM 818 O O . ILE A 1 105 ? -7.286 -0.654 -0.300 1.00 95.94 105 ILE A O 1
ATOM 822 N N . ALA A 1 106 ? -6.745 -2.737 -0.993 1.00 97.19 106 ALA A N 1
ATOM 823 C CA . ALA A 1 106 ? -5.633 -2.397 -1.860 1.00 97.19 106 ALA A CA 1
ATOM 824 C C . ALA A 1 106 ? -5.916 -2.921 -3.262 1.00 97.19 106 ALA A C 1
ATOM 826 O O . ALA A 1 106 ? -6.257 -4.084 -3.449 1.00 97.19 106 ALA A O 1
ATOM 827 N N . GLY A 1 107 ? -5.783 -2.078 -4.279 1.00 96.00 107 GLY A N 1
ATOM 828 C CA . GLY A 1 107 ? -5.911 -2.501 -5.668 1.00 96.00 107 GLY A CA 1
ATOM 829 C C . GLY A 1 107 ? -4.682 -2.163 -6.488 1.00 96.00 107 GLY A C 1
ATOM 830 O O . GLY A 1 107 ? -4.126 -1.079 -6.334 1.00 96.00 107 GLY A O 1
ATOM 831 N N . ILE A 1 108 ? -4.306 -3.066 -7.391 1.00 96.25 108 ILE A N 1
ATOM 832 C CA . ILE A 1 108 ? -3.228 -2.874 -8.365 1.00 96.25 108 ILE A CA 1
ATOM 833 C C . ILE A 1 108 ? -3.740 -3.113 -9.786 1.00 96.25 108 ILE A C 1
ATOM 835 O O . ILE A 1 108 ? -4.586 -3.980 -10.015 1.00 96.25 108 ILE A O 1
ATOM 839 N N . SER A 1 109 ? -3.209 -2.356 -10.746 1.00 95.19 109 SER A N 1
ATOM 840 C CA . SER A 1 109 ? -3.365 -2.660 -12.175 1.00 95.19 109 SER A CA 1
ATOM 841 C C . SER A 1 109 ? -2.057 -3.206 -12.716 1.00 95.19 109 SER A C 1
ATOM 843 O O . SER A 1 109 ? -0.997 -2.692 -12.362 1.00 95.19 109 SER A O 1
ATOM 845 N N . LEU A 1 110 ? -2.142 -4.204 -13.591 1.00 92.38 110 LEU A N 1
ATOM 846 C CA . LEU A 1 110 ? -0.987 -4.819 -14.230 1.00 92.38 110 LEU A CA 1
ATOM 847 C C . LEU A 1 110 ? -0.977 -4.576 -15.734 1.00 92.38 110 LEU A C 1
ATOM 849 O O . LEU A 1 110 ? -2.016 -4.673 -16.401 1.00 92.38 110 LEU A O 1
ATOM 853 N N . ASP A 1 111 ? 0.218 -4.374 -16.278 1.00 87.06 111 ASP A N 1
ATOM 854 C CA . ASP A 1 111 ? 0.441 -4.463 -17.715 1.00 87.06 111 ASP A CA 1
ATOM 855 C C . ASP A 1 111 ? 0.515 -5.922 -18.214 1.00 87.06 111 ASP A C 1
ATOM 857 O O . ASP A 1 111 ? 0.321 -6.899 -17.478 1.00 87.06 111 ASP A O 1
ATOM 861 N N . GLY A 1 112 ? 0.770 -6.073 -19.518 1.00 84.25 112 GLY A N 1
ATOM 862 C CA . GLY A 1 112 ? 0.862 -7.375 -20.179 1.00 84.25 112 GLY A CA 1
ATOM 863 C C . GLY A 1 112 ? 2.026 -8.251 -19.703 1.00 84.25 112 GLY A C 1
ATOM 864 O O . GLY A 1 112 ? 1.966 -9.461 -19.906 1.00 84.25 112 GLY A O 1
ATOM 865 N N . ASN A 1 113 ? 3.039 -7.672 -19.052 1.00 86.81 113 ASN A N 1
ATOM 866 C CA . ASN A 1 113 ? 4.180 -8.394 -18.490 1.00 86.81 113 ASN A CA 1
ATOM 867 C C . ASN A 1 113 ? 3.955 -8.778 -17.021 1.00 86.81 113 ASN A C 1
ATOM 869 O O . ASN A 1 113 ? 4.718 -9.568 -16.480 1.00 86.81 113 ASN A O 1
ATOM 873 N N . GLY A 1 114 ? 2.888 -8.275 -16.390 1.00 88.38 114 GLY A N 1
ATOM 874 C CA . GLY A 1 114 ? 2.619 -8.510 -14.972 1.00 88.38 114 GLY A CA 1
ATOM 875 C C . GLY A 1 114 ? 3.241 -7.474 -14.040 1.00 88.38 114 GLY A C 1
ATOM 876 O O . GLY A 1 114 ? 3.211 -7.688 -12.833 1.00 88.38 114 GLY A O 1
ATOM 877 N N . HIS A 1 115 ? 3.744 -6.352 -14.563 1.00 94.69 115 HIS A N 1
ATOM 878 C CA . HIS A 1 115 ? 4.243 -5.267 -13.723 1.00 94.69 115 HIS A CA 1
ATOM 879 C C . HIS A 1 115 ? 3.116 -4.347 -13.278 1.00 94.69 115 HIS A C 1
ATOM 881 O O . HIS A 1 115 ? 2.195 -4.052 -14.046 1.00 94.69 115 HIS A O 1
ATOM 887 N N . ILE A 1 116 ? 3.214 -3.866 -12.040 1.00 97.12 116 ILE A N 1
ATOM 888 C CA . ILE A 1 116 ? 2.265 -2.919 -11.464 1.00 97.12 116 ILE A CA 1
ATOM 889 C C . ILE A 1 116 ? 2.411 -1.579 -12.183 1.00 97.12 116 ILE A C 1
ATOM 891 O O . ILE A 1 116 ? 3.508 -1.028 -12.260 1.00 97.12 116 ILE A O 1
ATOM 895 N N . THR A 1 117 ? 1.308 -1.045 -12.700 1.00 94.56 117 THR A N 1
ATOM 896 C CA . THR A 1 117 ? 1.264 0.272 -13.356 1.00 94.56 117 THR A CA 1
ATOM 897 C C . THR A 1 117 ? 0.493 1.312 -12.558 1.00 94.56 117 THR A C 1
ATOM 899 O O . THR A 1 117 ? 0.693 2.506 -12.742 1.00 94.56 117 THR A O 1
ATOM 902 N N . THR A 1 118 ? -0.382 0.887 -11.648 1.00 95.25 118 THR A N 1
ATOM 903 C CA . THR A 1 118 ? -1.115 1.774 -10.737 1.00 95.25 118 THR A CA 1
ATOM 904 C C . THR A 1 118 ? -1.372 1.053 -9.425 1.00 95.25 118 THR A C 1
ATOM 906 O O . THR A 1 118 ? -1.678 -0.140 -9.475 1.00 95.25 118 THR A O 1
ATOM 909 N N . GLY A 1 119 ? -1.441 1.777 -8.309 1.00 96.31 119 GLY A N 1
ATOM 910 C CA . GLY A 1 119 ? -2.027 1.254 -7.075 1.00 96.31 119 GLY A CA 1
ATOM 911 C C . GLY A 1 119 ? -3.010 2.222 -6.421 1.00 96.31 119 GLY A C 1
ATOM 912 O O . GLY A 1 119 ? -2.928 3.441 -6.600 1.00 96.31 119 GLY A O 1
ATOM 913 N N . TYR A 1 120 ? -3.964 1.681 -5.670 1.00 96.81 120 TYR A N 1
ATOM 914 C CA . TYR A 1 120 ? -4.805 2.459 -4.770 1.00 96.81 120 TYR A CA 1
ATOM 915 C C . TYR A 1 120 ? -5.020 1.737 -3.442 1.00 96.81 120 TYR A C 1
ATOM 917 O O . TYR A 1 120 ? -5.060 0.510 -3.397 1.00 96.81 120 TYR A O 1
ATOM 925 N N . THR A 1 121 ? -5.256 2.520 -2.393 1.00 98.19 121 THR A N 1
ATOM 926 C CA . THR A 1 121 ? -5.684 2.065 -1.070 1.00 98.19 121 THR A CA 1
ATOM 927 C C . THR A 1 121 ? -6.925 2.846 -0.635 1.00 98.19 121 THR A C 1
ATOM 929 O O . THR A 1 121 ? -6.955 4.078 -0.746 1.00 98.19 121 THR A O 1
ATOM 932 N N . LYS A 1 122 ? -7.958 2.158 -0.128 1.00 98.00 122 LYS A N 1
ATOM 933 C CA . LYS A 1 122 ? -9.110 2.809 0.521 1.00 98.00 122 LYS A CA 1
ATOM 934 C C . LYS A 1 122 ? -9.265 2.348 1.967 1.00 98.00 122 LYS A C 1
ATOM 936 O O . LYS A 1 122 ? -9.351 1.156 2.213 1.00 98.00 122 LYS A O 1
ATOM 941 N N . LEU A 1 123 ? -9.388 3.307 2.881 1.00 98.19 123 LEU A N 1
ATOM 942 C CA . LEU A 1 123 ? -9.552 3.103 4.325 1.00 98.19 123 LEU A CA 1
ATOM 943 C C . LEU A 1 123 ? -10.974 3.488 4.760 1.00 98.19 123 LEU A C 1
ATOM 945 O O . LEU A 1 123 ? -11.449 4.578 4.421 1.00 98.19 123 LEU A O 1
ATOM 949 N N . ASN A 1 124 ? -11.683 2.605 5.466 1.00 97.56 124 ASN A N 1
ATOM 950 C CA . ASN A 1 124 ? -13.116 2.770 5.715 1.00 97.56 124 ASN A CA 1
ATOM 951 C C . ASN A 1 124 ? -13.459 3.403 7.064 1.00 97.56 124 ASN A C 1
ATOM 953 O O . ASN A 1 124 ? -13.667 2.699 8.051 1.00 97.56 124 ASN A O 1
ATOM 957 N N . ASP A 1 125 ? -13.659 4.725 7.082 1.00 97.50 125 ASP A N 1
ATOM 958 C CA . ASP A 1 125 ? -14.032 5.472 8.295 1.00 97.50 125 ASP A CA 1
ATOM 959 C C . ASP A 1 125 ? -15.293 4.917 8.982 1.00 97.50 125 ASP A C 1
ATOM 961 O O . ASP A 1 125 ? -15.482 5.136 10.175 1.00 97.50 125 ASP A O 1
ATOM 965 N N . THR A 1 126 ? -16.176 4.216 8.255 1.00 96.25 126 THR A N 1
ATOM 966 C CA . THR A 1 126 ? -17.395 3.645 8.841 1.00 96.25 126 THR A CA 1
ATOM 967 C C . THR A 1 126 ? -17.080 2.657 9.966 1.00 96.25 126 THR A C 1
ATOM 969 O O . THR A 1 126 ? -17.733 2.715 11.006 1.00 96.25 126 THR A O 1
ATOM 972 N N . TYR A 1 127 ? -16.054 1.818 9.808 1.00 95.62 127 TYR A N 1
ATOM 973 C CA . TYR A 1 127 ? -15.667 0.828 10.820 1.00 95.62 127 TYR A CA 1
ATOM 974 C C . TYR A 1 127 ? -14.850 1.439 11.959 1.00 95.62 127 TYR A C 1
ATOM 976 O O . TYR A 1 127 ? -15.069 1.101 13.114 1.00 95.62 127 TYR A O 1
ATOM 984 N N . PHE A 1 128 ? -13.998 2.422 11.663 1.00 95.94 128 PHE A N 1
ATOM 985 C CA . PHE A 1 128 ? -13.160 3.113 12.655 1.00 95.94 128 PHE A CA 1
ATOM 986 C C . PHE A 1 128 ? -13.917 4.135 13.523 1.00 95.94 128 PHE A C 1
ATOM 988 O O . PHE A 1 128 ? -13.308 4.932 14.236 1.00 95.94 128 PHE A O 1
ATOM 995 N N . SER A 1 129 ? -15.252 4.134 13.446 1.00 91.44 129 SER A N 1
ATOM 996 C CA . SER A 1 129 ? -16.125 4.786 14.426 1.00 91.44 129 SER A CA 1
ATOM 997 C C . SER A 1 129 ? -16.428 3.893 15.637 1.00 91.44 129 SER A C 1
ATOM 999 O O . SER A 1 129 ? -16.863 4.398 16.673 1.00 91.44 129 SER A O 1
ATOM 1001 N N . ASP A 1 130 ? -16.179 2.585 15.520 1.00 93.50 130 ASP A N 1
ATOM 1002 C CA . ASP A 1 130 ? -16.255 1.622 16.614 1.00 93.50 130 ASP A CA 1
ATOM 1003 C C . ASP A 1 130 ? -14.947 1.657 17.432 1.00 93.50 130 ASP A C 1
ATOM 1005 O O . ASP A 1 130 ? -13.877 1.471 16.847 1.00 93.50 130 ASP A O 1
ATOM 1009 N N . PRO A 1 131 ? -14.996 1.857 18.766 1.00 93.31 131 PRO A N 1
ATOM 1010 C CA . PRO A 1 131 ? -13.814 1.839 19.631 1.00 93.31 131 PRO A CA 1
ATOM 1011 C C . PRO A 1 131 ? -12.994 0.546 19.580 1.00 93.31 131 PRO A C 1
ATOM 1013 O O . PRO A 1 131 ? -11.848 0.548 20.015 1.00 93.31 131 PRO A O 1
ATOM 1016 N N . TYR A 1 132 ? -13.578 -0.552 19.096 1.00 94.50 132 TYR A N 1
ATOM 1017 C CA 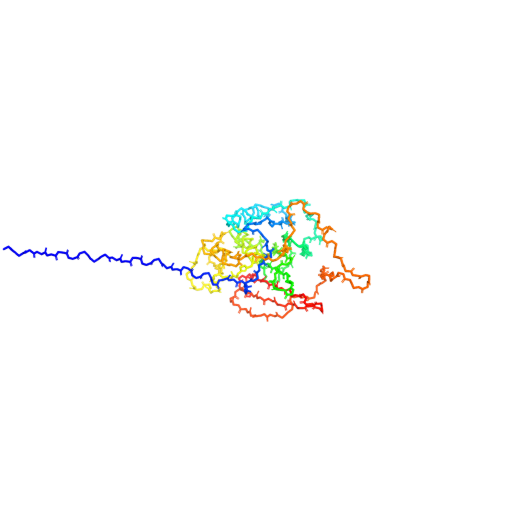. TYR A 1 132 ? -12.865 -1.803 18.867 1.00 94.50 132 TYR A CA 1
ATOM 1018 C C . TYR A 1 132 ? -11.748 -1.660 17.820 1.00 94.50 132 TYR A C 1
ATOM 1020 O O . TYR A 1 132 ? -10.668 -2.225 17.988 1.00 94.50 132 TYR A O 1
ATOM 1028 N N . TYR A 1 133 ? -11.996 -0.898 16.750 1.00 95.56 133 TYR A N 1
ATOM 1029 C CA . TYR A 1 133 ? -11.006 -0.603 15.716 1.00 95.56 133 TYR A CA 1
ATOM 1030 C C . TYR A 1 133 ? -10.254 0.678 16.088 1.00 95.56 133 TYR A C 1
ATOM 1032 O O . TYR A 1 133 ? -10.537 1.769 15.589 1.00 95.56 133 TYR A O 1
ATOM 1040 N N . ASP A 1 134 ? -9.322 0.531 17.022 1.00 95.94 134 ASP A N 1
ATOM 1041 C CA . ASP A 1 134 ? -8.525 1.609 17.600 1.00 95.94 134 ASP A CA 1
ATOM 1042 C C . ASP A 1 134 ? -7.347 2.063 16.705 1.00 95.94 134 ASP A C 1
ATOM 1044 O O . ASP A 1 134 ? -7.282 1.796 15.501 1.00 95.94 134 ASP A O 1
ATOM 1048 N N . GLU A 1 135 ? -6.414 2.820 17.288 1.00 97.25 135 GLU A N 1
ATOM 1049 C CA . GLU A 1 135 ? -5.245 3.357 16.584 1.00 97.25 135 GLU A CA 1
ATOM 1050 C C . GLU A 1 135 ? -4.308 2.259 16.059 1.00 97.25 135 GLU A C 1
ATOM 1052 O O . GLU A 1 135 ? -3.733 2.432 14.983 1.00 97.25 135 GLU A O 1
ATOM 1057 N N . ALA A 1 136 ? -4.201 1.124 16.760 1.00 97.50 136 ALA A N 1
ATOM 1058 C CA . ALA A 1 136 ? -3.395 -0.009 16.313 1.00 97.50 136 ALA A CA 1
ATOM 1059 C C . ALA A 1 136 ? -4.003 -0.629 15.049 1.00 97.50 136 ALA A C 1
ATOM 1061 O O . ALA A 1 136 ? -3.294 -0.884 14.075 1.00 97.50 136 ALA A O 1
ATOM 1062 N N . TRP A 1 137 ? -5.333 -0.767 14.996 1.00 97.19 137 TRP A N 1
ATOM 1063 C CA . TRP A 1 137 ? -6.022 -1.197 13.777 1.00 97.19 137 TRP A CA 1
ATOM 1064 C C . TRP A 1 137 ? -5.851 -0.211 12.622 1.00 97.19 137 TRP A C 1
ATOM 1066 O O . TRP A 1 137 ? -5.652 -0.646 11.488 1.00 97.19 137 TRP A O 1
ATOM 1076 N N . LYS A 1 138 ? -5.906 1.104 12.881 1.00 98.06 138 LYS A N 1
ATOM 1077 C CA . LYS A 1 138 ? -5.678 2.123 11.840 1.00 98.06 138 LYS A CA 1
ATOM 1078 C C . LYS A 1 138 ? -4.273 2.027 11.256 1.00 98.06 138 LYS A C 1
ATOM 1080 O O . LYS A 1 138 ? -4.114 2.062 10.033 1.00 98.06 138 LYS A O 1
ATOM 1085 N N . GLN A 1 139 ? -3.268 1.899 12.118 1.00 98.62 139 GLN A N 1
ATOM 1086 C CA . GLN A 1 139 ? -1.882 1.760 11.696 1.00 98.62 139 GLN A CA 1
ATOM 1087 C C . GLN A 1 139 ? -1.673 0.453 10.921 1.00 98.62 139 GLN A C 1
ATOM 1089 O O . GLN A 1 139 ? -1.147 0.482 9.810 1.00 98.62 139 GLN A O 1
ATOM 1094 N N . SER A 1 140 ? -2.171 -0.662 11.457 1.00 97.62 140 SER A N 1
ATOM 1095 C CA . SER A 1 140 ? -2.065 -1.990 10.851 1.00 97.62 140 SER A CA 1
ATOM 1096 C C . SER A 1 140 ? -2.685 -2.052 9.457 1.00 97.62 140 SER A C 1
ATOM 1098 O O . SER A 1 140 ? -1.992 -2.397 8.504 1.00 97.62 140 SER A O 1
ATOM 1100 N N . VAL A 1 141 ? -3.942 -1.615 9.290 1.00 97.62 141 VAL A N 1
ATOM 1101 C CA . VAL A 1 141 ? -4.593 -1.640 7.970 1.00 97.62 141 VAL A CA 1
ATOM 1102 C C . VAL A 1 141 ? -3.892 -0.703 6.982 1.00 97.62 141 VAL A C 1
ATOM 1104 O O . VAL A 1 141 ? -3.753 -1.024 5.810 1.00 97.62 141 VAL A O 1
ATOM 1107 N N . THR A 1 142 ? -3.388 0.44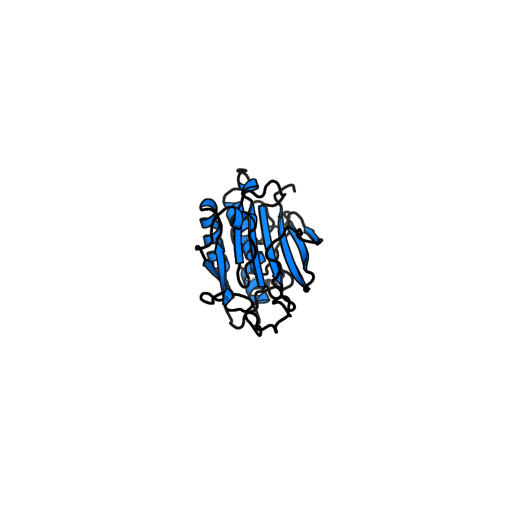8 7.435 1.00 98.62 142 THR A N 1
ATOM 1108 C CA . THR A 1 142 ? -2.650 1.363 6.551 1.00 98.62 142 THR A CA 1
ATOM 1109 C C . THR A 1 142 ? -1.350 0.721 6.066 1.00 98.62 142 THR A C 1
ATOM 1111 O O . THR A 1 142 ? -1.038 0.791 4.877 1.00 98.62 142 THR A O 1
ATOM 1114 N N . CYS A 1 143 ? -0.619 0.067 6.971 1.00 98.69 143 CYS A N 1
ATOM 1115 C CA . CYS A 1 143 ? 0.593 -0.681 6.660 1.00 98.69 143 CYS A CA 1
ATOM 1116 C C . CYS A 1 143 ? 0.316 -1.819 5.671 1.00 98.69 143 CYS A C 1
ATOM 1118 O O . CYS A 1 143 ? 0.967 -1.887 4.627 1.00 98.69 143 CYS A O 1
ATOM 1120 N N . GLN A 1 144 ? -0.692 -2.641 5.960 1.00 97.25 144 GLN A N 1
ATOM 1121 C CA . GLN A 1 144 ? -1.061 -3.819 5.182 1.00 97.25 144 GLN A CA 1
ATOM 1122 C C . GLN A 1 144 ? -1.445 -3.473 3.739 1.00 97.25 144 GLN A C 1
ATOM 1124 O O . GLN A 1 144 ? -0.879 -4.008 2.786 1.00 97.25 144 GLN A O 1
ATOM 1129 N N . GLU A 1 145 ? -2.360 -2.516 3.556 1.00 98.31 145 GLU A N 1
ATOM 1130 C CA . GLU A 1 145 ? -2.841 -2.159 2.217 1.00 98.31 145 GLU A CA 1
ATOM 1131 C C . GLU A 1 145 ? -1.743 -1.506 1.355 1.00 98.31 145 GLU A C 1
ATOM 1133 O O . GLU A 1 145 ? -1.674 -1.724 0.139 1.00 98.31 145 GLU A O 1
ATOM 1138 N N . ILE A 1 146 ? -0.821 -0.758 1.974 1.00 98.62 146 ILE A N 1
ATOM 1139 C CA . ILE A 1 146 ? 0.369 -0.253 1.277 1.00 98.62 146 ILE A CA 1
ATOM 1140 C C . ILE A 1 146 ? 1.314 -1.409 0.911 1.00 98.62 146 ILE A C 1
ATOM 1142 O O . ILE A 1 146 ? 1.819 -1.426 -0.211 1.00 98.62 146 ILE A O 1
ATOM 1146 N N . GLY A 1 147 ? 1.504 -2.402 1.784 1.00 98.31 147 GLY A N 1
ATOM 1147 C CA . GLY A 1 147 ? 2.291 -3.604 1.485 1.00 98.31 147 GLY A CA 1
ATOM 1148 C C . GLY A 1 147 ? 1.765 -4.360 0.260 1.00 98.31 147 GLY A C 1
ATOM 1149 O O . GLY A 1 147 ? 2.526 -4.676 -0.658 1.00 98.31 147 GLY A O 1
ATOM 1150 N N . HIS A 1 148 ? 0.445 -4.534 0.156 1.00 98.06 148 HIS A N 1
ATOM 1151 C CA . HIS A 1 148 ? -0.191 -5.104 -1.038 1.00 98.06 148 HIS A CA 1
ATOM 1152 C C . HIS A 1 148 ? 0.068 -4.288 -2.306 1.00 98.06 148 HIS A C 1
ATOM 1154 O O . HIS A 1 148 ? 0.333 -4.839 -3.376 1.00 98.06 148 HIS A O 1
ATOM 1160 N N . ASN A 1 149 ? 0.038 -2.958 -2.205 1.00 98.38 149 ASN A N 1
ATOM 1161 C CA . ASN A 1 149 ? 0.381 -2.059 -3.308 1.00 98.38 149 ASN A CA 1
ATOM 1162 C C . ASN A 1 149 ? 1.862 -2.147 -3.746 1.00 98.38 149 ASN A C 1
ATOM 1164 O O . ASN A 1 149 ? 2.188 -1.721 -4.860 1.00 98.38 149 ASN A O 1
ATOM 1168 N N . LEU A 1 150 ? 2.744 -2.709 -2.912 1.00 98.19 150 LEU A N 1
ATOM 1169 C CA . LEU A 1 150 ? 4.146 -2.993 -3.236 1.00 98.19 150 LEU A CA 1
ATOM 1170 C C . LEU A 1 150 ? 4.374 -4.385 -3.844 1.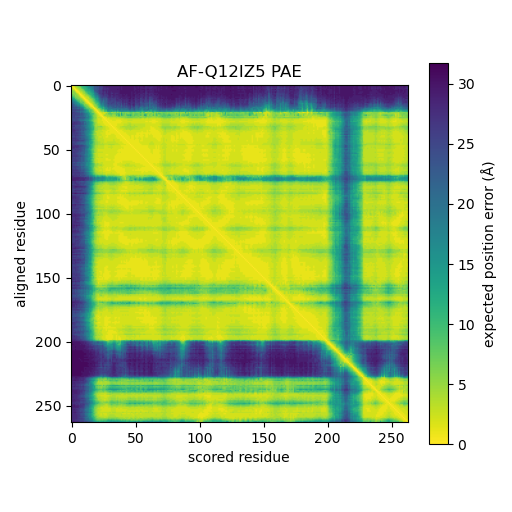00 98.19 150 LEU A C 1
ATOM 1172 O O . LEU A 1 150 ? 5.485 -4.641 -4.313 1.00 98.19 150 LEU A O 1
ATOM 1176 N N . GLY A 1 151 ? 3.345 -5.240 -3.881 1.00 96.75 151 GLY A N 1
ATOM 1177 C CA . GLY A 1 151 ? 3.420 -6.596 -4.432 1.00 96.75 151 GLY A CA 1
ATOM 1178 C C . GLY A 1 151 ? 3.438 -7.717 -3.392 1.00 96.75 151 GLY A C 1
ATOM 1179 O O . GLY A 1 151 ? 3.653 -8.873 -3.754 1.00 96.75 151 GLY A O 1
ATOM 1180 N N . LEU A 1 152 ? 3.230 -7.398 -2.112 1.00 96.88 152 LEU A N 1
ATOM 1181 C CA . LEU A 1 152 ? 3.195 -8.395 -1.046 1.00 96.88 152 LEU A CA 1
ATOM 1182 C C . LEU A 1 152 ? 1.808 -9.027 -0.910 1.00 96.88 152 LEU A C 1
ATOM 1184 O O . LEU A 1 152 ? 0.775 -8.380 -1.077 1.00 96.88 152 LEU A O 1
ATOM 1188 N N . ASP A 1 153 ? 1.807 -10.304 -0.580 1.00 93.19 153 ASP A N 1
ATOM 1189 C CA . ASP A 1 153 ? 0.678 -11.055 -0.054 1.00 93.19 153 ASP A CA 1
ATOM 1190 C C . ASP A 1 153 ? 0.814 -11.169 1.476 1.00 93.19 153 ASP A C 1
ATOM 1192 O O . ASP A 1 153 ? 1.731 -10.595 2.070 1.00 93.19 153 ASP A O 1
ATOM 1196 N N . HIS A 1 154 ? -0.088 -11.886 2.135 1.00 91.31 154 HIS A N 1
ATOM 1197 C CA . HIS A 1 154 ? 0.035 -12.158 3.563 1.00 91.31 154 HIS A CA 1
ATOM 1198 C C . HIS A 1 154 ? 1.084 -13.202 3.883 1.00 91.31 154 HIS A C 1
ATOM 1200 O O . HIS A 1 154 ? 1.172 -14.215 3.190 1.00 91.31 154 HIS A O 1
ATOM 1206 N N . GLN A 1 155 ? 1.789 -12.999 4.995 1.00 89.56 155 GLN A N 1
ATOM 1207 C CA . GLN A 1 155 ? 2.615 -14.053 5.584 1.00 89.56 155 GLN A CA 1
ATOM 1208 C C . GLN A 1 155 ? 1.753 -15.122 6.267 1.00 89.56 155 GLN A C 1
ATOM 1210 O O . GLN A 1 155 ? 2.078 -16.305 6.213 1.00 89.56 155 GLN A O 1
ATOM 1215 N N . ASP A 1 156 ? 0.630 -14.715 6.867 1.00 84.06 156 ASP A N 1
ATOM 1216 C CA . ASP A 1 156 ? -0.340 -15.628 7.463 1.00 84.06 156 ASP A CA 1
ATOM 1217 C C . ASP A 1 156 ? -1.780 -15.136 7.280 1.00 84.06 156 ASP A C 1
ATOM 1219 O O . ASP A 1 156 ? -2.092 -13.956 7.443 1.00 84.06 156 ASP A O 1
ATOM 1223 N N . GLU A 1 157 ? -2.670 -16.068 6.954 1.00 81.00 157 GLU A N 1
ATOM 1224 C CA . GLU A 1 157 ? -4.099 -15.842 6.727 1.00 81.00 157 GLU A CA 1
ATOM 1225 C C . GLU A 1 157 ? -4.978 -16.554 7.780 1.00 81.00 157 GLU A C 1
ATOM 1227 O O . GLU A 1 157 ? -6.204 -16.400 7.764 1.00 81.00 157 GLU A O 1
ATOM 1232 N N . ASP A 1 158 ? -4.383 -17.346 8.685 1.00 77.19 158 ASP A N 1
ATOM 1233 C CA . ASP A 1 158 ? -5.079 -18.097 9.735 1.00 77.19 158 ASP A CA 1
ATOM 1234 C C . ASP A 1 158 ? -4.885 -17.453 11.117 1.00 77.19 158 ASP A C 1
ATOM 1236 O O . ASP A 1 158 ? -3.841 -17.565 11.751 1.00 77.19 158 ASP A O 1
ATOM 1240 N N . PHE A 1 159 ? -5.959 -16.863 11.646 1.00 72.19 159 PHE A N 1
ATOM 1241 C CA . PHE A 1 159 ? -5.988 -16.225 12.970 1.00 72.19 159 PHE A CA 1
ATOM 1242 C C . PHE A 1 159 ? -5.664 -17.165 14.143 1.00 72.19 159 PHE A C 1
ATOM 1244 O O . PHE A 1 159 ? -5.486 -16.694 15.267 1.00 72.19 159 PHE A O 1
ATOM 1251 N N . ASN A 1 160 ? -5.659 -18.483 13.929 1.00 77.94 160 ASN A N 1
ATOM 1252 C CA . ASN A 1 160 ? -5.333 -19.455 14.972 1.00 77.94 160 ASN A CA 1
ATOM 1253 C C . ASN A 1 160 ? -3.834 -19.752 15.064 1.00 77.94 160 ASN A C 1
ATOM 1255 O O . ASN A 1 160 ? -3.403 -20.397 16.025 1.00 77.94 160 ASN A O 1
ATOM 1259 N N . ASN A 1 161 ? -3.051 -19.319 14.079 1.00 81.50 161 ASN A N 1
ATOM 1260 C CA . ASN A 1 161 ? -1.609 -19.463 14.112 1.00 81.50 161 ASN A CA 1
ATOM 1261 C C . ASN A 1 161 ? -0.969 -18.456 15.070 1.00 81.50 161 ASN A C 1
ATOM 1263 O O . ASN A 1 161 ? -1.561 -17.466 15.507 1.00 81.50 161 ASN A O 1
ATOM 1267 N N . GLN A 1 162 ? 0.280 -18.742 15.426 1.00 85.38 162 GLN A N 1
ATOM 1268 C CA . GLN A 1 162 ? 1.087 -17.795 16.172 1.00 85.38 162 GLN A CA 1
ATOM 1269 C C . GLN A 1 162 ? 1.440 -16.611 15.268 1.00 85.38 162 GLN A C 1
ATOM 1271 O O . GLN A 1 162 ? 2.008 -16.812 14.202 1.00 85.38 162 GLN A O 1
ATOM 1276 N N . SER A 1 163 ? 1.168 -15.402 15.759 1.00 86.88 163 SER A N 1
ATOM 1277 C CA . SER A 1 163 ? 1.599 -14.142 15.149 1.00 86.88 163 SER A CA 1
ATOM 1278 C C . SER A 1 163 ? 3.046 -14.188 14.655 1.00 86.88 163 SER A C 1
ATOM 1280 O O . SER A 1 163 ? 3.947 -14.581 15.408 1.00 86.88 163 SER A O 1
ATOM 1282 N N . LEU A 1 164 ? 3.272 -13.707 13.432 1.00 90.62 164 LEU A N 1
ATOM 1283 C CA . LEU A 1 164 ? 4.600 -13.434 12.881 1.00 90.62 164 LEU A CA 1
ATOM 1284 C C . LEU A 1 164 ? 5.025 -11.982 13.146 1.00 90.62 164 LEU A C 1
ATOM 1286 O O . LEU A 1 164 ? 6.084 -11.543 12.690 1.00 90.62 164 LEU A O 1
ATOM 1290 N N . PHE A 1 165 ? 4.236 -11.256 13.944 1.00 93.25 165 PHE A N 1
ATOM 1291 C CA . PHE A 1 165 ? 4.478 -9.882 14.367 1.00 93.25 165 PHE A CA 1
ATOM 1292 C C . PHE A 1 165 ? 4.629 -8.923 13.170 1.00 93.25 165 PHE A C 1
ATOM 1294 O O . PHE A 1 165 ? 5.453 -8.009 13.217 1.00 93.25 165 PHE A O 1
ATOM 1301 N N . SER A 1 166 ? 3.855 -9.146 12.098 1.00 95.62 166 SER A N 1
ATOM 1302 C CA . SER A 1 166 ? 3.807 -8.293 10.902 1.00 95.62 166 SER A CA 1
ATOM 1303 C C . SER A 1 166 ? 2.409 -7.722 10.650 1.00 95.62 166 SER A C 1
ATOM 1305 O O . SER A 1 166 ? 1.394 -8.375 10.903 1.00 95.62 166 SER A O 1
ATOM 1307 N N . CYS A 1 167 ? 2.347 -6.519 10.075 1.00 96.25 167 CYS A N 1
ATOM 1308 C CA . CYS A 1 167 ? 1.122 -5.963 9.502 1.00 96.25 167 CYS A CA 1
ATOM 1309 C C . CYS A 1 167 ? 0.626 -6.735 8.265 1.00 96.25 167 CYS A C 1
ATOM 1311 O O . CYS A 1 167 ? -0.520 -6.569 7.862 1.00 96.25 167 CYS A O 1
ATOM 1313 N N . MET A 1 168 ? 1.458 -7.594 7.669 1.00 95.19 168 MET A N 1
ATOM 1314 C CA . MET A 1 168 ? 1.067 -8.503 6.589 1.00 95.19 168 MET A CA 1
ATOM 1315 C C . MET A 1 168 ? 0.481 -9.827 7.104 1.00 95.19 168 MET A C 1
ATOM 1317 O O . MET A 1 168 ? 0.156 -10.693 6.296 1.00 95.19 168 MET A O 1
ATOM 1321 N N . ASP A 1 169 ? 0.294 -9.991 8.413 1.00 90.69 169 ASP A N 1
ATOM 1322 C CA . ASP A 1 169 ? -0.482 -11.099 8.977 1.00 90.69 169 ASP A CA 1
ATOM 1323 C C . ASP A 1 169 ? -1.953 -10.713 9.146 1.00 90.69 169 ASP A C 1
ATOM 1325 O O . ASP A 1 169 ? -2.297 -9.572 9.471 1.00 90.69 169 ASP A O 1
ATOM 1329 N N . TYR A 1 170 ? -2.833 -11.705 9.067 1.00 79.94 170 TYR A N 1
ATOM 1330 C CA . TYR A 1 170 ? -4.212 -11.587 9.526 1.00 79.94 170 TYR A CA 1
ATOM 1331 C C . TYR A 1 170 ? -4.357 -12.035 10.973 1.00 79.94 170 TYR A C 1
ATOM 1333 O O . TYR A 1 170 ? -4.410 -13.226 11.271 1.00 79.94 170 TYR A O 1
ATOM 1341 N N . GLN A 1 171 ? -4.455 -11.066 11.883 1.00 82.06 171 GLN A N 1
ATOM 1342 C CA . GLN A 1 171 ? -4.452 -11.346 13.314 1.00 82.06 171 GLN A CA 1
ATOM 1343 C C . GLN A 1 171 ? -5.258 -10.360 14.155 1.00 82.06 171 GLN A C 1
ATOM 1345 O O . GLN A 1 171 ? -5.593 -9.254 13.735 1.00 82.06 171 GLN A O 1
ATOM 1350 N N . ASN A 1 172 ? -5.605 -10.810 15.359 1.00 84.75 172 ASN A N 1
ATOM 1351 C CA . ASN A 1 172 ? -6.307 -10.040 16.374 1.00 84.75 172 ASN A CA 1
ATOM 1352 C C . ASN A 1 172 ? -5.725 -10.387 17.760 1.00 84.75 172 ASN A C 1
ATOM 1354 O O . ASN A 1 172 ? -5.907 -11.526 18.201 1.00 84.75 172 ASN A O 1
ATOM 1358 N N . PRO A 1 173 ? -5.052 -9.457 18.465 1.00 88.44 173 PRO A N 1
ATOM 1359 C CA . PRO A 1 173 ? -4.853 -8.038 18.130 1.00 88.44 173 PRO A CA 1
ATOM 1360 C C . PRO A 1 173 ? -4.022 -7.813 16.850 1.00 88.44 173 PRO A C 1
ATOM 1362 O O . PRO A 1 173 ? -3.285 -8.717 16.450 1.00 88.44 173 PRO A O 1
ATOM 1365 N N . PRO A 1 174 ? -4.159 -6.645 16.193 1.00 92.62 174 PRO A N 1
ATOM 1366 C CA . PRO A 1 174 ? -3.423 -6.330 14.973 1.00 92.62 174 PRO A CA 1
ATOM 1367 C C . PRO A 1 174 ? -1.956 -6.000 15.279 1.00 92.62 174 PRO A C 1
ATOM 1369 O O . PRO A 1 174 ? -1.622 -5.646 16.409 1.00 92.62 174 PRO A O 1
ATOM 1372 N N . PHE A 1 175 ? -1.103 -6.058 14.254 1.00 95.38 175 PHE A N 1
ATOM 1373 C CA . PHE A 1 175 ? 0.267 -5.546 14.314 1.00 95.38 175 PHE A CA 1
ATOM 1374 C C . PHE A 1 175 ? 0.458 -4.394 13.340 1.00 95.38 175 PHE A C 1
ATOM 1376 O O . PHE A 1 175 ? -0.009 -4.420 12.202 1.00 95.38 175 PHE A O 1
ATOM 1383 N N . GLU A 1 176 ? 1.141 -3.363 13.811 1.00 97.25 176 GLU A N 1
ATOM 1384 C CA . GLU A 1 176 ? 1.184 -2.048 13.183 1.00 97.25 176 GLU A CA 1
ATOM 1385 C C . GLU A 1 176 ? 2.226 -1.901 12.063 1.00 97.25 176 GLU A C 1
ATOM 1387 O O . GLU A 1 176 ? 2.120 -0.979 11.251 1.00 97.25 176 GLU A O 1
ATOM 1392 N N . TYR A 1 177 ? 3.225 -2.785 12.011 1.00 97.44 177 TYR A N 1
ATOM 1393 C CA . TYR A 1 177 ? 4.466 -2.568 11.260 1.00 97.44 177 TYR A CA 1
ATOM 1394 C C . TYR A 1 177 ? 4.888 -3.803 10.451 1.00 97.44 177 TYR A C 1
ATOM 1396 O O . TYR A 1 177 ? 4.553 -4.921 10.847 1.00 97.44 177 TYR A O 1
ATOM 1404 N N . PRO A 1 178 ? 5.652 -3.636 9.355 1.00 98.06 178 PRO A N 1
ATOM 1405 C CA . PRO A 1 178 ? 6.289 -4.759 8.677 1.00 98.06 178 PRO A CA 1
ATOM 1406 C C . PRO A 1 178 ? 7.397 -5.370 9.548 1.00 98.06 178 PRO A C 1
ATOM 1408 O O . PRO A 1 178 ? 8.019 -4.691 10.371 1.00 98.06 178 PRO A O 1
ATOM 1411 N N . ASN A 1 179 ? 7.685 -6.651 9.338 1.00 97.00 179 ASN A N 1
ATOM 1412 C CA . ASN A 1 179 ? 8.780 -7.375 9.974 1.00 97.00 179 ASN A CA 1
ATOM 1413 C C . ASN A 1 179 ? 9.944 -7.612 8.986 1.00 97.00 179 ASN A C 1
ATOM 1415 O O . ASN A 1 179 ? 9.926 -7.190 7.831 1.00 97.00 179 ASN A O 1
ATOM 1419 N N . THR A 1 180 ? 10.996 -8.303 9.438 1.00 96.50 180 THR A N 1
ATOM 1420 C CA . THR A 1 180 ? 12.158 -8.634 8.592 1.00 96.50 180 THR A CA 1
ATOM 1421 C C . THR A 1 180 ? 11.788 -9.455 7.355 1.00 96.50 180 THR A C 1
ATOM 1423 O O . THR A 1 180 ? 12.347 -9.210 6.287 1.00 96.50 180 THR A O 1
ATOM 1426 N N . HIS A 1 181 ? 10.844 -10.386 7.482 1.00 95.62 181 HIS A N 1
ATOM 1427 C CA . HIS A 1 181 ? 10.439 -11.262 6.389 1.00 95.62 181 HIS A CA 1
ATOM 1428 C C . HIS A 1 181 ? 9.748 -10.489 5.255 1.00 95.62 181 HIS A C 1
ATOM 1430 O O . HIS A 1 181 ? 10.039 -10.747 4.088 1.00 95.62 181 HIS A O 1
ATOM 1436 N N . ASP A 1 182 ? 8.973 -9.445 5.573 1.00 97.94 182 ASP A N 1
ATOM 1437 C CA . ASP A 1 182 ? 8.385 -8.559 4.558 1.00 97.94 182 ASP A CA 1
ATOM 1438 C C . ASP A 1 182 ? 9.459 -7.903 3.678 1.00 97.94 182 ASP A C 1
ATOM 1440 O O . ASP A 1 182 ? 9.340 -7.827 2.452 1.00 97.94 182 ASP A O 1
ATOM 1444 N N . PHE A 1 183 ? 10.555 -7.449 4.290 1.00 97.94 183 PHE A N 1
ATOM 1445 C CA . PHE A 1 183 ? 11.664 -6.831 3.562 1.00 97.94 183 PHE A CA 1
ATOM 1446 C C . PHE A 1 183 ? 12.479 -7.846 2.749 1.00 97.94 183 PHE A C 1
ATOM 1448 O O . PHE A 1 183 ? 12.984 -7.513 1.669 1.00 97.94 183 PHE A O 1
ATOM 1455 N N . GLU A 1 184 ? 12.603 -9.082 3.232 1.00 96.62 184 GLU A N 1
ATOM 1456 C CA . GLU A 1 184 ? 13.200 -10.191 2.480 1.00 96.62 184 GLU A CA 1
ATOM 1457 C C . GLU A 1 184 ? 12.346 -10.538 1.253 1.00 96.62 184 GLU A C 1
ATOM 1459 O O . GLU A 1 184 ? 12.886 -10.711 0.157 1.00 96.62 184 GLU A O 1
ATOM 1464 N N . GLN A 1 185 ? 11.018 -10.529 1.390 1.00 97.06 185 GLN A N 1
ATOM 1465 C CA . GLN A 1 185 ? 10.101 -10.723 0.273 1.00 97.06 185 GLN A CA 1
ATOM 1466 C C . GLN A 1 185 ? 10.183 -9.596 -0.753 1.00 97.06 185 GLN A C 1
ATOM 1468 O O . GLN A 1 185 ? 10.269 -9.882 -1.950 1.00 97.06 185 GLN A O 1
ATOM 1473 N N . LEU A 1 186 ? 10.242 -8.331 -0.318 1.00 97.44 186 LEU A N 1
ATOM 1474 C CA . LEU A 1 186 ? 10.503 -7.205 -1.221 1.00 97.44 186 LEU A CA 1
ATOM 1475 C C . LEU A 1 186 ? 11.851 -7.377 -1.940 1.00 97.44 186 LEU A C 1
ATOM 1477 O O . LEU A 1 186 ? 11.949 -7.184 -3.149 1.00 97.44 186 LEU A O 1
ATOM 1481 N N . THR A 1 187 ? 12.894 -7.796 -1.224 1.00 96.50 187 THR A N 1
ATOM 1482 C CA . THR A 1 187 ? 14.209 -8.081 -1.819 1.00 96.50 187 THR A CA 1
ATOM 1483 C C . THR A 1 187 ? 14.130 -9.174 -2.886 1.00 96.50 187 THR A C 1
ATOM 1485 O O . THR A 1 187 ? 14.791 -9.060 -3.916 1.00 96.50 187 THR A O 1
ATOM 1488 N N . SER A 1 188 ? 13.301 -10.197 -2.666 1.00 95.44 188 SER A N 1
ATOM 1489 C CA . SER A 1 188 ? 13.067 -11.287 -3.613 1.00 95.44 188 SER A CA 1
ATOM 1490 C C . SER A 1 188 ? 12.323 -10.816 -4.869 1.00 95.44 188 SER A C 1
ATOM 1492 O O . SER A 1 188 ? 12.849 -10.958 -5.975 1.00 95.44 188 SER A O 1
ATOM 1494 N N . ILE A 1 189 ? 11.152 -10.175 -4.724 1.00 95.94 189 ILE A N 1
ATOM 1495 C CA . ILE A 1 189 ? 10.331 -9.759 -5.882 1.00 95.94 189 ILE A CA 1
ATOM 1496 C C . ILE A 1 189 ? 11.027 -8.684 -6.726 1.00 95.94 189 ILE A C 1
ATOM 1498 O O . ILE A 1 189 ? 10.954 -8.719 -7.950 1.00 95.94 189 ILE A O 1
ATOM 1502 N N . TYR A 1 190 ? 11.785 -7.782 -6.092 1.00 96.81 190 TYR A N 1
ATOM 1503 C CA . TYR A 1 190 ? 12.596 -6.774 -6.778 1.00 96.81 190 TYR A CA 1
ATOM 1504 C C . TYR A 1 190 ? 14.030 -7.264 -7.062 1.00 96.81 190 TYR A C 1
ATOM 1506 O O . TYR A 1 190 ? 14.885 -6.476 -7.455 1.00 96.81 190 TYR A O 1
ATOM 1514 N N . GLY A 1 191 ? 14.351 -8.550 -6.897 1.00 94.88 191 GLY A N 1
ATOM 1515 C CA . GLY A 1 191 ? 15.721 -9.081 -7.009 1.00 94.88 191 GLY A CA 1
ATOM 1516 C C . GLY A 1 191 ? 16.358 -9.002 -8.408 1.00 94.88 191 GLY A C 1
ATOM 1517 O O . GLY A 1 191 ? 17.508 -9.402 -8.592 1.00 94.88 191 GLY A O 1
ATOM 1518 N N . HIS A 1 192 ? 15.632 -8.483 -9.397 1.00 94.81 192 HIS A N 1
ATOM 1519 C CA . HIS A 1 192 ? 16.058 -8.320 -10.782 1.00 94.81 192 HIS A CA 1
ATOM 1520 C C . HIS A 1 192 ? 15.836 -6.883 -11.272 1.00 94.81 192 HIS A C 1
ATOM 1522 O O . HIS A 1 192 ? 15.242 -6.062 -10.578 1.00 94.81 192 HIS A O 1
ATOM 1528 N N . LEU A 1 193 ? 16.387 -6.558 -12.444 1.00 96.12 193 LEU A N 1
ATOM 1529 C CA . LEU A 1 193 ? 16.119 -5.304 -13.149 1.00 96.12 193 LEU A CA 1
ATOM 1530 C C . LEU A 1 193 ? 15.239 -5.586 -14.362 1.00 96.12 193 LEU A C 1
ATOM 1532 O O . LEU A 1 193 ? 15.422 -6.596 -15.044 1.00 96.12 193 LEU A O 1
ATOM 1536 N N . ASP A 1 194 ? 14.376 -4.630 -14.667 1.00 95.62 194 ASP A N 1
ATOM 1537 C CA . ASP A 1 194 ? 13.514 -4.634 -15.836 1.00 95.62 194 ASP A CA 1
ATOM 1538 C C . ASP A 1 194 ? 14.099 -3.819 -16.984 1.00 95.62 194 ASP A C 1
ATOM 1540 O O . ASP A 1 194 ? 15.094 -3.102 -16.860 1.00 95.62 194 ASP A O 1
ATOM 1544 N N . SER A 1 195 ? 13.436 -3.905 -18.136 1.00 92.94 195 SER A N 1
ATOM 1545 C CA . SER A 1 195 ? 13.784 -3.117 -19.324 1.00 92.94 195 SER A CA 1
ATOM 1546 C C . SER A 1 195 ? 13.163 -1.712 -19.345 1.00 92.94 195 SER A C 1
ATOM 1548 O O . SER A 1 195 ? 13.469 -0.932 -20.248 1.00 92.94 195 SER A O 1
ATOM 1550 N N . TYR A 1 196 ? 12.297 -1.377 -18.382 1.00 94.12 196 TYR A N 1
ATOM 1551 C CA . TYR A 1 196 ? 11.616 -0.081 -18.266 1.00 94.12 196 TYR A CA 1
ATOM 1552 C C . TYR A 1 196 ? 11.168 0.198 -16.825 1.00 94.12 196 TYR A C 1
ATOM 1554 O O . TYR A 1 196 ? 11.197 -0.688 -15.977 1.00 94.12 196 TYR A O 1
ATOM 1562 N N . ASN A 1 197 ? 10.727 1.434 -16.572 1.00 94.31 197 ASN A N 1
ATOM 1563 C CA . ASN A 1 197 ? 10.093 1.826 -15.314 1.00 94.31 197 ASN A CA 1
ATOM 1564 C C . ASN A 1 197 ? 8.574 1.892 -15.489 1.00 94.31 197 ASN A C 1
ATOM 1566 O O . ASN A 1 197 ? 8.094 2.619 -16.364 1.00 94.31 197 ASN A O 1
ATOM 1570 N N . SER A 1 198 ? 7.810 1.194 -14.648 1.00 94.69 198 SER A N 1
ATOM 1571 C CA . SER A 1 198 ? 6.343 1.315 -14.635 1.00 94.69 198 SER A CA 1
ATOM 1572 C C . SER A 1 198 ? 5.849 2.397 -13.669 1.00 94.69 198 SER A C 1
ATOM 1574 O O . SER A 1 198 ? 4.759 2.927 -13.857 1.00 94.69 198 SER A O 1
ATOM 1576 N N . TYR A 1 199 ? 6.669 2.802 -12.695 1.00 92.81 199 TYR A N 1
ATOM 1577 C CA . TYR A 1 199 ? 6.391 3.898 -11.760 1.00 92.81 199 TYR A CA 1
ATOM 1578 C C . TYR A 1 199 ? 6.761 5.261 -12.358 1.00 92.81 199 TYR A C 1
ATOM 1580 O O . TYR A 1 199 ? 7.683 5.337 -13.170 1.00 92.81 199 TYR A O 1
ATOM 1588 N N . ALA A 1 200 ? 6.082 6.335 -11.953 1.00 82.31 200 ALA A N 1
ATOM 1589 C CA . ALA A 1 200 ? 6.441 7.717 -12.259 1.00 82.31 200 ALA A CA 1
ATOM 1590 C C . ALA A 1 200 ? 7.487 8.195 -11.243 1.00 82.31 200 ALA A C 1
ATOM 1592 O O . ALA A 1 200 ? 7.228 8.199 -10.039 1.00 82.31 200 ALA A O 1
ATOM 1593 N N . GLY A 1 201 ? 8.679 8.569 -11.714 1.00 62.25 201 GLY A N 1
ATOM 1594 C CA . GLY A 1 201 ? 9.729 9.069 -10.827 1.00 62.25 201 GLY A CA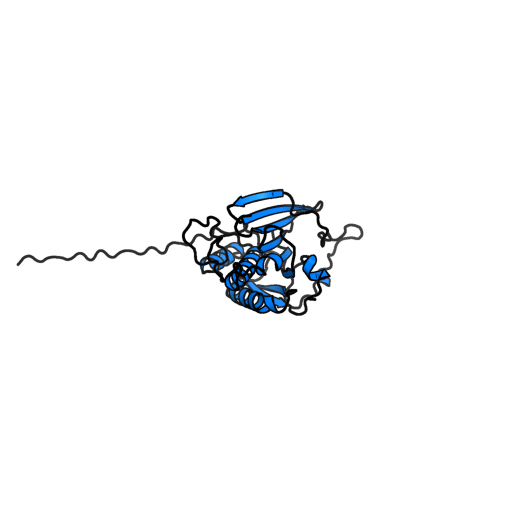 1
ATOM 1595 C C . GLY A 1 201 ? 9.353 10.416 -10.201 1.00 62.25 201 GLY A C 1
ATOM 1596 O O . GLY A 1 201 ? 8.648 11.221 -10.811 1.00 62.25 201 GLY A O 1
ATOM 1597 N N . ALA A 1 202 ? 9.855 10.695 -8.994 1.00 52.97 202 ALA A N 1
ATOM 1598 C CA . ALA A 1 202 ? 9.740 12.017 -8.377 1.00 52.97 202 ALA A CA 1
ATOM 1599 C C . ALA A 1 202 ? 10.322 13.098 -9.315 1.00 52.97 202 ALA A C 1
ATOM 1601 O O . ALA A 1 202 ? 11.524 13.116 -9.572 1.00 52.97 202 ALA A O 1
ATOM 1602 N N . GLY A 1 203 ? 9.466 13.983 -9.841 1.00 44.69 203 GLY A N 1
ATOM 1603 C CA . GLY A 1 203 ? 9.848 15.047 -10.783 1.00 44.69 203 GLY A CA 1
ATOM 1604 C C . GLY A 1 203 ? 9.571 14.756 -12.265 1.00 44.69 203 GLY A C 1
ATOM 1605 O O . GLY A 1 203 ? 9.768 15.643 -13.096 1.00 44.69 203 GLY A O 1
ATOM 1606 N N . GLU A 1 204 ? 9.071 13.569 -12.616 1.00 47.84 204 GLU A N 1
ATOM 1607 C CA . GLU A 1 204 ? 8.540 13.306 -13.955 1.00 47.84 204 GLU A CA 1
ATOM 1608 C C . GLU A 1 204 ? 7.089 13.789 -14.042 1.00 47.84 204 GLU A C 1
ATOM 1610 O O . GLU A 1 204 ? 6.258 13.462 -13.198 1.00 47.84 204 GLU A O 1
ATOM 1615 N N . ASN A 1 205 ? 6.765 14.584 -15.065 1.00 40.56 205 ASN A N 1
ATOM 1616 C CA . ASN A 1 205 ? 5.389 15.009 -15.301 1.00 40.56 205 ASN A CA 1
ATOM 1617 C C . ASN A 1 205 ? 4.558 13.774 -15.716 1.00 40.56 205 ASN A C 1
ATOM 1619 O O . ASN A 1 205 ? 4.860 13.190 -16.761 1.00 40.56 205 ASN A O 1
ATOM 1623 N N . PRO A 1 206 ? 3.521 13.364 -14.961 1.00 43.66 206 PRO A N 1
ATOM 1624 C CA . PRO A 1 206 ? 2.708 12.195 -15.305 1.00 43.66 206 PRO A CA 1
ATOM 1625 C C . PRO A 1 206 ? 1.994 12.355 -16.660 1.00 43.66 206 PRO A C 1
ATOM 1627 O O . PRO A 1 206 ? 1.736 11.362 -17.336 1.00 43.66 206 PRO A O 1
ATOM 1630 N N . ASP A 1 207 ? 1.772 13.596 -17.117 1.00 42.56 207 ASP A N 1
ATOM 1631 C CA . ASP A 1 207 ? 1.248 13.910 -18.457 1.00 42.56 207 ASP A CA 1
ATOM 1632 C C . ASP A 1 207 ? 2.289 13.743 -19.587 1.00 42.56 207 ASP A C 1
ATOM 1634 O O . ASP A 1 207 ? 1.928 13.682 -20.764 1.00 42.56 207 ASP A O 1
ATOM 1638 N N . ALA A 1 208 ? 3.588 13.661 -19.269 1.00 40.81 208 ALA A N 1
ATOM 1639 C CA . ALA A 1 208 ? 4.663 13.525 -20.259 1.00 40.81 208 ALA A CA 1
ATOM 1640 C C . ALA A 1 208 ? 4.923 12.073 -20.691 1.00 40.81 208 ALA A C 1
ATOM 1642 O O . ALA A 1 208 ? 5.630 11.852 -21.674 1.00 40.81 208 ALA A O 1
ATOM 1643 N N . ARG A 1 209 ? 4.281 11.081 -20.059 1.00 46.31 209 ARG A N 1
ATOM 1644 C CA . ARG A 1 209 ? 4.191 9.707 -20.592 1.00 46.31 209 ARG A CA 1
ATOM 1645 C C . ARG A 1 209 ? 3.114 9.595 -21.674 1.00 46.31 209 ARG A C 1
ATOM 1647 O O . ARG A 1 209 ? 2.401 8.597 -21.765 1.00 46.31 209 ARG A O 1
ATOM 1654 N N . ALA A 1 210 ? 2.992 10.633 -22.505 1.00 42.00 210 ALA A N 1
ATOM 1655 C CA . ALA A 1 210 ? 2.154 10.632 -23.689 1.00 42.00 210 ALA A CA 1
ATOM 1656 C C . ALA A 1 210 ? 2.563 9.443 -24.563 1.00 42.00 210 ALA A C 1
ATOM 1658 O O . ALA A 1 210 ? 3.659 9.399 -25.123 1.00 42.00 210 ALA A O 1
ATOM 1659 N N . CYS A 1 211 ? 1.696 8.440 -24.639 1.00 48.94 211 CYS A N 1
ATOM 1660 C CA . CYS A 1 211 ? 1.963 7.273 -25.454 1.00 48.94 211 CYS A CA 1
ATOM 1661 C C . CYS A 1 211 ? 2.127 7.711 -26.913 1.00 48.94 211 CYS A C 1
ATOM 1663 O O . CYS A 1 211 ? 1.239 8.339 -27.490 1.00 48.94 211 CYS A O 1
ATOM 1665 N N . ASN A 1 212 ? 3.247 7.322 -27.523 1.00 46.25 212 ASN A N 1
ATOM 1666 C CA . ASN A 1 212 ? 3.533 7.497 -28.948 1.00 46.25 212 ASN A CA 1
ATOM 1667 C C . ASN A 1 212 ? 2.689 6.532 -29.810 1.00 46.25 212 ASN A C 1
ATOM 1669 O O . ASN A 1 212 ? 3.218 5.791 -30.638 1.00 46.25 212 ASN A O 1
ATOM 1673 N N . ALA A 1 213 ? 1.376 6.470 -29.583 1.00 47.03 213 ALA A N 1
ATOM 1674 C CA . ALA A 1 213 ? 0.481 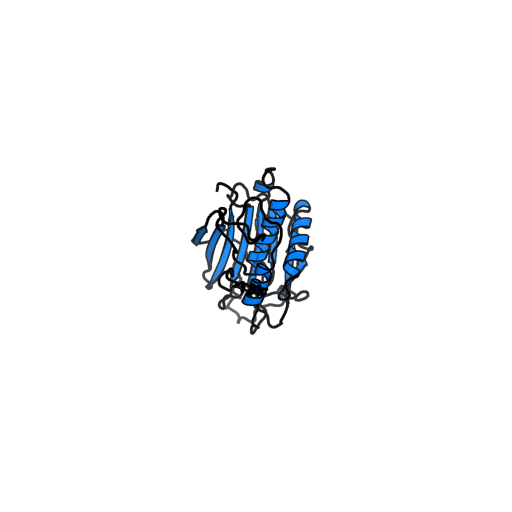5.621 -30.356 1.00 47.03 213 ALA A CA 1
ATOM 1675 C C . ALA A 1 213 ? 0.055 6.341 -31.656 1.00 47.03 213 ALA A C 1
ATOM 1677 O O . ALA A 1 213 ? -0.288 7.525 -31.612 1.00 47.03 213 ALA A O 1
ATOM 1678 N N . PRO A 1 214 ? 0.054 5.658 -32.821 1.00 39.31 214 PRO A N 1
ATOM 1679 C CA . PRO A 1 214 ? -0.398 6.243 -34.082 1.00 39.31 214 PRO A CA 1
ATOM 1680 C C . PRO A 1 214 ? -1.847 6.760 -34.000 1.00 39.31 214 PRO A C 1
ATOM 1682 O O . PRO A 1 214 ? -2.666 6.155 -33.296 1.00 39.31 214 PRO A O 1
ATOM 1685 N N . PRO A 1 215 ? -2.216 7.813 -34.760 1.00 32.75 215 PRO A N 1
ATOM 1686 C CA . PRO A 1 215 ? -3.584 8.326 -34.794 1.00 32.75 215 PRO A CA 1
ATOM 1687 C C . PRO A 1 215 ? -4.601 7.201 -35.051 1.00 32.75 215 PRO A C 1
ATOM 1689 O O . PRO A 1 215 ? -4.503 6.480 -36.041 1.00 32.75 215 PRO A O 1
ATOM 1692 N N . GLY A 1 216 ? -5.568 7.027 -34.145 1.00 41.25 216 GLY A N 1
ATOM 1693 C CA . GLY A 1 216 ? -6.618 6.002 -34.251 1.00 41.25 216 GLY A CA 1
ATOM 1694 C C . GLY A 1 216 ? -6.377 4.714 -33.455 1.00 41.25 216 GLY A C 1
ATOM 1695 O O . GLY A 1 216 ? -7.313 3.932 -33.289 1.00 41.25 216 GLY A O 1
ATOM 1696 N N . LYS A 1 217 ? -5.184 4.510 -32.881 1.00 42.53 217 LYS A N 1
ATOM 1697 C CA . LYS A 1 217 ? -4.975 3.550 -31.788 1.00 42.53 217 LYS A CA 1
ATOM 1698 C C . LYS A 1 217 ? -4.855 4.353 -30.506 1.00 42.53 217 LYS A C 1
ATOM 1700 O O . LYS A 1 217 ? -3.804 4.911 -30.225 1.00 42.53 217 LYS A O 1
ATOM 1705 N N . GLY A 1 218 ? -5.957 4.498 -29.773 1.00 38.50 218 GLY A N 1
ATOM 1706 C CA . GLY A 1 218 ? -5.904 5.176 -28.483 1.00 38.50 218 GLY A CA 1
ATOM 1707 C C . GLY A 1 218 ? -4.804 4.552 -27.628 1.00 38.50 218 GLY A C 1
ATOM 1708 O O . GLY A 1 218 ? -4.666 3.328 -27.608 1.00 38.50 218 GLY A O 1
ATOM 1709 N N . CYS A 1 219 ? -4.053 5.379 -26.895 1.00 48.50 219 CYS A N 1
ATOM 1710 C CA . CYS A 1 219 ? -3.535 4.935 -25.609 1.00 48.50 219 CYS A CA 1
ATOM 1711 C C . CYS A 1 219 ? -4.673 4.164 -24.955 1.00 48.50 219 CYS A C 1
ATOM 1713 O O . CYS A 1 219 ? -5.792 4.693 -24.903 1.00 48.50 219 CYS A O 1
ATOM 1715 N N . ASN A 1 220 ? -4.434 2.930 -24.528 1.00 46.69 220 ASN A N 1
ATOM 1716 C CA . ASN A 1 220 ? -5.367 2.271 -23.640 1.00 46.69 220 ASN A CA 1
ATOM 1717 C C . ASN A 1 220 ? -5.472 3.188 -22.423 1.00 46.69 220 ASN A C 1
ATOM 1719 O O . ASN A 1 220 ? -4.641 3.126 -21.528 1.00 46.69 220 ASN A O 1
ATOM 1723 N N . LYS A 1 221 ? -6.444 4.105 -22.436 1.00 43.00 221 LYS A N 1
ATOM 1724 C CA . LYS A 1 221 ? -6.871 4.859 -21.273 1.00 43.00 221 LYS A CA 1
ATOM 1725 C C . LYS A 1 221 ? -7.445 3.779 -20.379 1.00 43.00 221 LYS A C 1
ATOM 1727 O O . LYS A 1 221 ? -8.618 3.434 -20.519 1.00 43.00 221 LYS A O 1
ATOM 1732 N N . ALA A 1 222 ? -6.572 3.144 -19.600 1.00 38.22 222 ALA A N 1
ATOM 1733 C CA . ALA A 1 222 ? -6.955 2.188 -18.586 1.00 38.22 222 ALA A CA 1
ATOM 1734 C C . ALA A 1 222 ? -8.050 2.878 -17.781 1.00 38.22 222 ALA A C 1
ATOM 1736 O O . ALA A 1 222 ? -7.909 4.048 -17.416 1.00 38.22 222 ALA A O 1
ATOM 1737 N N . GLY A 1 223 ? -9.200 2.213 -17.691 1.00 43.06 223 GLY A N 1
ATOM 1738 C CA . GLY A 1 223 ? -10.444 2.791 -17.222 1.00 43.06 223 GLY A CA 1
ATOM 1739 C C . GLY A 1 223 ? -10.264 3.443 -15.862 1.00 43.06 223 GLY A C 1
ATOM 1740 O O . GLY A 1 223 ? -10.351 2.785 -14.831 1.00 43.06 223 GLY A O 1
ATOM 1741 N N . SER A 1 224 ? -10.052 4.758 -15.869 1.00 43.47 224 SER A N 1
ATOM 1742 C CA . SER A 1 224 ? -10.148 5.597 -14.688 1.00 43.47 224 SER A CA 1
ATOM 1743 C C . SER A 1 224 ? -11.612 5.590 -14.256 1.00 43.47 224 SER A C 1
ATOM 1745 O O . SER A 1 224 ? -12.438 6.315 -14.803 1.00 43.47 224 SER A O 1
ATOM 1747 N N . ASN A 1 225 ? -11.921 4.688 -13.324 1.00 51.84 225 ASN A N 1
ATOM 1748 C CA . ASN A 1 225 ? -13.147 4.570 -12.542 1.00 51.84 225 ASN A CA 1
ATOM 1749 C C . ASN A 1 225 ? -14.485 4.740 -13.268 1.00 51.84 225 ASN A C 1
ATOM 1751 O O . ASN A 1 225 ? -14.989 5.851 -13.409 1.00 51.84 225 ASN A O 1
ATOM 1755 N N . ASN A 1 226 ? -15.164 3.614 -13.472 1.00 41.09 226 ASN A N 1
ATOM 1756 C CA . ASN A 1 226 ? -16.597 3.499 -13.202 1.00 41.09 226 ASN A CA 1
ATOM 1757 C C . ASN A 1 226 ? -16.800 2.193 -12.420 1.00 41.09 226 ASN A C 1
ATOM 1759 O O . ASN A 1 226 ? -16.100 1.230 -12.706 1.00 41.09 226 ASN A O 1
ATOM 1763 N N . ASP A 1 227 ? -17.691 2.168 -11.428 1.00 47.50 227 ASP A N 1
ATOM 1764 C CA . ASP A 1 227 ? -18.018 1.009 -10.580 1.00 47.50 227 ASP A CA 1
ATOM 1765 C C . ASP A 1 227 ? -18.436 -0.237 -11.393 1.00 47.50 227 ASP A C 1
ATOM 1767 O O . ASP A 1 227 ? -19.615 -0.556 -11.520 1.00 47.50 227 ASP A O 1
ATOM 1771 N N . VAL A 1 228 ? -17.471 -0.970 -11.947 1.00 52.09 228 VAL A N 1
ATOM 1772 C CA . VAL A 1 228 ? -17.659 -2.294 -12.562 1.00 52.09 228 VAL A CA 1
ATOM 1773 C C . VAL A 1 228 ? -17.165 -3.387 -11.615 1.00 52.09 228 VAL A C 1
ATOM 1775 O O . VAL A 1 228 ? -16.500 -4.325 -12.036 1.00 52.09 228 VAL A O 1
ATOM 1778 N N . GLY A 1 229 ? -17.450 -3.232 -10.316 1.00 71.75 229 GLY A N 1
ATOM 1779 C CA . GLY A 1 229 ? -17.065 -4.175 -9.263 1.00 71.75 229 GLY A CA 1
ATOM 1780 C C . GLY A 1 229 ? -15.569 -4.528 -9.238 1.00 71.75 229 GLY A C 1
ATOM 1781 O O . GLY A 1 229 ? -14.741 -3.949 -9.950 1.00 71.75 229 GLY A O 1
ATOM 1782 N N . TRP A 1 230 ? -15.220 -5.502 -8.402 1.00 85.38 230 TRP A N 1
ATOM 1783 C CA . TRP A 1 230 ? -13.857 -6.041 -8.312 1.00 85.38 230 TRP A CA 1
ATOM 1784 C C . TRP A 1 230 ? -13.618 -7.236 -9.245 1.00 85.38 230 TRP A C 1
ATOM 1786 O O . TRP A 1 230 ? -12.499 -7.722 -9.365 1.00 85.38 230 TRP A O 1
ATOM 1796 N N . GLY A 1 231 ? -14.652 -7.670 -9.970 1.00 87.44 231 GLY A N 1
ATOM 1797 C CA . GLY A 1 231 ? -14.594 -8.835 -10.844 1.00 87.44 231 GLY A CA 1
ATOM 1798 C C . GLY A 1 231 ? -14.864 -10.132 -10.085 1.00 87.44 231 GLY A C 1
ATOM 1799 O O . GLY A 1 231 ? -15.756 -10.185 -9.241 1.00 87.44 231 GLY A O 1
ATOM 1800 N N . MET A 1 232 ? -14.143 -11.193 -10.439 1.00 87.38 232 MET A N 1
ATOM 1801 C CA . MET A 1 232 ? -14.326 -12.528 -9.868 1.00 87.38 232 MET A CA 1
ATOM 1802 C C . MET A 1 232 ? -13.517 -12.668 -8.579 1.00 87.38 232 MET A C 1
ATOM 1804 O O . MET A 1 232 ? -12.352 -12.275 -8.552 1.00 87.38 232 MET A O 1
ATOM 1808 N N . SER A 1 233 ? -14.111 -13.260 -7.541 1.00 90.69 233 SER A N 1
ATOM 1809 C CA . SER A 1 233 ? -13.355 -13.696 -6.362 1.00 90.69 233 SER A CA 1
ATOM 1810 C C . SER A 1 233 ? -12.376 -14.800 -6.763 1.00 90.69 233 SER A C 1
ATOM 1812 O O . SER A 1 233 ? -12.741 -15.746 -7.464 1.00 90.69 233 SER A O 1
ATOM 1814 N N . MET A 1 234 ? -11.132 -14.657 -6.323 1.00 87.56 234 MET A N 1
ATOM 1815 C CA . MET A 1 234 ? -10.037 -15.605 -6.526 1.00 87.56 234 MET A CA 1
ATOM 1816 C C . MET A 1 234 ? -9.855 -16.533 -5.319 1.00 87.56 234 MET A C 1
ATOM 1818 O O . MET A 1 234 ? -8.990 -17.406 -5.339 1.00 87.56 234 MET A O 1
ATOM 1822 N N . GLY A 1 235 ? -10.679 -16.362 -4.283 1.00 82.88 235 GLY A N 1
ATOM 1823 C CA . GLY A 1 235 ? -10.633 -17.143 -3.059 1.00 82.88 235 GLY A CA 1
ATOM 1824 C C . GLY A 1 235 ? -10.591 -16.259 -1.822 1.00 82.88 235 GLY A C 1
ATOM 1825 O O . GLY A 1 235 ? -9.966 -15.197 -1.806 1.00 82.88 235 GLY A O 1
ATOM 1826 N N . ARG A 1 236 ? -11.260 -16.750 -0.780 1.00 82.62 236 ARG A N 1
ATOM 1827 C CA . ARG A 1 236 ? -11.324 -16.138 0.539 1.00 82.62 236 ARG A CA 1
ATOM 1828 C C . ARG A 1 236 ? -10.663 -17.051 1.565 1.00 82.62 236 ARG A C 1
ATOM 1830 O O . ARG A 1 236 ? -10.902 -18.260 1.548 1.00 82.62 236 ARG A O 1
ATOM 1837 N N . ARG A 1 237 ? -9.862 -16.476 2.459 1.00 80.75 237 ARG A N 1
ATOM 1838 C CA . ARG A 1 237 ? -9.194 -17.178 3.559 1.00 80.75 237 ARG A CA 1
ATOM 1839 C C . ARG A 1 237 ? -9.283 -16.320 4.814 1.00 80.75 237 ARG A C 1
ATOM 1841 O O . ARG A 1 237 ? -8.758 -15.215 4.857 1.00 80.75 237 ARG A O 1
ATOM 1848 N N . GLY A 1 238 ? -10.065 -16.792 5.783 1.00 77.12 238 GLY A N 1
ATOM 1849 C CA . GLY A 1 238 ? -10.448 -15.992 6.945 1.00 77.12 238 GLY A CA 1
ATOM 1850 C C . GLY A 1 238 ? -11.108 -14.674 6.528 1.00 77.12 238 GLY A C 1
ATOM 1851 O O . GLY A 1 238 ? -12.152 -14.651 5.860 1.00 77.12 238 GLY A O 1
ATOM 1852 N N . ASN A 1 239 ? -10.461 -13.576 6.900 1.00 78.69 239 ASN A N 1
ATOM 1853 C CA . ASN A 1 239 ? -10.903 -12.213 6.627 1.00 78.69 239 ASN A CA 1
ATOM 1854 C C . ASN A 1 239 ? -10.189 -11.573 5.427 1.00 78.69 239 ASN A C 1
ATOM 1856 O O . ASN A 1 239 ? -10.394 -10.393 5.166 1.00 78.69 239 ASN A O 1
ATOM 1860 N N . ALA A 1 240 ? -9.401 -12.339 4.676 1.00 83.44 240 ALA A N 1
ATOM 1861 C CA . ALA A 1 240 ? -8.743 -11.899 3.456 1.00 83.44 240 ALA A CA 1
ATOM 1862 C C . ALA A 1 240 ? -9.482 -12.419 2.222 1.00 83.44 240 ALA A C 1
ATOM 1864 O O . ALA A 1 240 ? -9.852 -13.596 2.157 1.00 83.44 240 ALA A O 1
ATOM 1865 N N . GLU A 1 241 ? -9.658 -11.580 1.205 1.00 89.06 241 GLU A N 1
ATOM 1866 C CA . GLU A 1 241 ? -10.150 -12.024 -0.099 1.00 89.06 241 GLU A CA 1
ATOM 1867 C C . GLU A 1 241 ? -9.487 -11.265 -1.242 1.00 89.06 241 GLU A C 1
ATOM 1869 O O . GLU A 1 241 ? -9.260 -10.057 -1.168 1.00 89.06 241 GLU A O 1
ATOM 1874 N N . LYS A 1 242 ? -9.209 -11.989 -2.326 1.00 91.62 242 LYS A N 1
ATOM 1875 C CA . LYS A 1 242 ? -8.624 -11.430 -3.545 1.00 91.62 242 LYS A CA 1
ATOM 1876 C C . LYS A 1 242 ? -9.644 -11.464 -4.665 1.00 91.62 242 LYS A C 1
ATOM 1878 O O . LYS A 1 242 ? -10.350 -12.453 -4.844 1.00 91.62 242 LYS A O 1
ATOM 1883 N N . PHE A 1 243 ? -9.672 -10.417 -5.472 1.00 93.06 243 PHE A N 1
ATOM 1884 C CA . PHE A 1 243 ? -10.526 -10.305 -6.646 1.00 93.06 243 PHE A CA 1
ATOM 1885 C C . PHE A 1 243 ? -9.703 -10.003 -7.894 1.00 93.06 243 PHE A C 1
ATOM 1887 O O 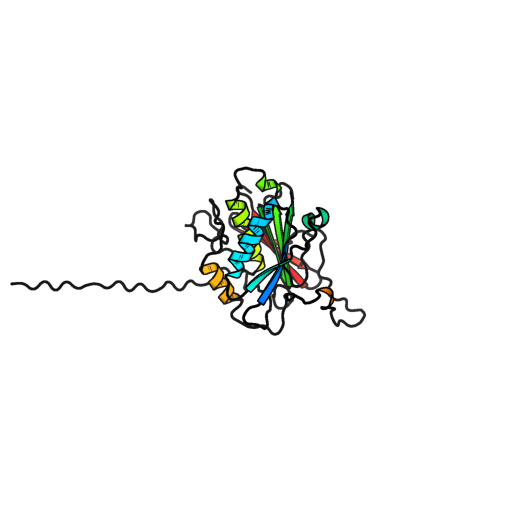. PHE A 1 243 ? -8.679 -9.325 -7.818 1.00 93.06 243 PHE A O 1
ATOM 1894 N N . LEU A 1 244 ? -10.174 -10.485 -9.043 1.00 92.75 244 LEU A N 1
ATOM 1895 C CA . LEU A 1 244 ? -9.604 -10.217 -10.358 1.00 92.75 244 LEU A CA 1
ATOM 1896 C C . LEU A 1 244 ? -10.681 -9.696 -11.310 1.00 92.75 244 LEU A C 1
ATOM 1898 O O . LEU A 1 244 ? -11.653 -10.389 -11.630 1.00 92.75 244 LEU A O 1
ATOM 1902 N N . ARG A 1 245 ? -10.438 -8.513 -11.870 1.00 91.38 245 ARG A N 1
ATOM 1903 C CA . ARG A 1 245 ? -11.152 -7.992 -13.036 1.00 91.38 245 ARG A CA 1
ATOM 1904 C C . ARG A 1 245 ? -10.188 -7.877 -14.207 1.00 91.38 245 ARG A C 1
ATOM 1906 O O . ARG A 1 245 ? -9.086 -7.365 -14.062 1.00 91.38 245 ARG A O 1
ATOM 1913 N N . ILE A 1 246 ? -10.618 -8.309 -15.387 1.00 88.19 246 ILE A N 1
ATOM 1914 C CA . ILE A 1 246 ? -9.866 -8.116 -16.630 1.00 88.19 246 ILE A CA 1
ATOM 1915 C C . ILE A 1 246 ? -10.684 -7.197 -17.529 1.00 88.19 246 ILE A C 1
ATOM 1917 O O . ILE A 1 246 ? -11.822 -7.512 -17.881 1.00 88.19 246 ILE A O 1
ATOM 1921 N N . ASP A 1 247 ? -10.116 -6.052 -17.887 1.00 84.31 247 ASP A N 1
ATOM 1922 C CA . ASP A 1 247 ? -10.755 -5.114 -18.802 1.00 84.31 247 ASP A CA 1
ATOM 1923 C C . ASP A 1 247 ? -10.659 -5.629 -20.252 1.00 84.31 247 ASP A C 1
ATOM 1925 O O . ASP A 1 247 ? -9.810 -6.448 -20.603 1.00 84.31 247 ASP A O 1
ATOM 1929 N N . ARG A 1 248 ? -11.504 -5.109 -21.154 1.00 78.75 248 ARG A N 1
ATOM 1930 C CA . ARG A 1 248 ? -11.540 -5.531 -22.574 1.00 78.75 248 ARG A CA 1
ATOM 1931 C C . ARG A 1 248 ? -10.195 -5.377 -23.303 1.00 78.75 248 ARG A C 1
ATOM 1933 O O . ARG A 1 248 ? -9.960 -6.049 -24.303 1.00 78.75 248 ARG A O 1
ATOM 1940 N N . ASN A 1 249 ? -9.344 -4.469 -22.837 1.00 77.38 249 ASN A N 1
ATOM 1941 C CA . ASN A 1 249 ? -8.010 -4.216 -23.382 1.00 77.38 249 ASN A CA 1
ATOM 1942 C C . ASN A 1 249 ? -6.923 -5.145 -22.801 1.00 77.38 249 ASN A C 1
ATOM 1944 O O . ASN A 1 249 ? -5.758 -4.978 -23.149 1.00 77.38 249 ASN A O 1
ATOM 1948 N N . GLY A 1 250 ? -7.290 -6.099 -21.938 1.00 79.25 250 GLY A N 1
ATOM 1949 C CA . GLY A 1 250 ? -6.381 -7.067 -21.323 1.00 79.25 250 GLY A CA 1
ATOM 1950 C C . GLY A 1 250 ? -5.713 -6.594 -20.032 1.00 79.25 250 GLY A C 1
ATOM 1951 O O . GLY A 1 250 ? -4.983 -7.376 -19.429 1.00 79.25 250 GLY A O 1
ATOM 1952 N N . VAL A 1 251 ? -5.963 -5.357 -19.581 1.00 83.88 251 VAL A N 1
ATOM 1953 C CA . VAL A 1 251 ? -5.458 -4.873 -18.286 1.00 83.88 251 VAL A CA 1
ATOM 1954 C C . VAL A 1 251 ? -6.102 -5.683 -17.168 1.00 83.88 251 VAL A C 1
ATOM 1956 O O . VAL A 1 251 ? -7.328 -5.818 -17.112 1.00 83.88 251 VAL A O 1
ATOM 1959 N N . ARG A 1 252 ? -5.265 -6.219 -16.278 1.00 90.62 252 ARG A N 1
ATOM 1960 C CA . ARG A 1 252 ? -5.704 -6.957 -15.094 1.00 90.62 252 ARG A CA 1
ATOM 1961 C C . ARG A 1 252 ? -5.731 -6.009 -13.908 1.00 90.62 252 ARG A C 1
ATOM 1963 O O . ARG A 1 252 ? -4.746 -5.331 -13.649 1.00 90.62 252 ARG A O 1
ATOM 1970 N N . HIS A 1 253 ? -6.845 -5.996 -13.197 1.00 92.81 253 HIS A N 1
ATOM 1971 C CA . HIS A 1 253 ? -7.028 -5.292 -11.938 1.00 92.81 253 HIS A CA 1
ATOM 1972 C C . HIS A 1 253 ? -7.180 -6.337 -10.854 1.00 92.81 253 HIS A C 1
ATOM 1974 O O . HIS A 1 253 ? -8.104 -7.153 -10.920 1.00 92.81 253 HIS A O 1
ATOM 1980 N N . LEU A 1 254 ? -6.283 -6.315 -9.880 1.00 94.12 254 LEU A N 1
ATOM 1981 C CA . LEU A 1 254 ? -6.403 -7.147 -8.700 1.00 94.12 254 LEU A CA 1
ATOM 1982 C C . LEU A 1 254 ? -6.786 -6.285 -7.510 1.00 94.12 254 LEU A C 1
ATOM 1984 O O . LEU A 1 254 ? -6.365 -5.135 -7.406 1.00 94.12 254 LEU A O 1
ATOM 1988 N N . THR A 1 255 ? -7.626 -6.819 -6.635 1.00 94.62 255 THR A N 1
ATOM 1989 C CA . THR A 1 255 ? -8.020 -6.144 -5.399 1.00 94.62 255 THR A CA 1
ATOM 1990 C C . THR A 1 255 ? -7.888 -7.107 -4.247 1.00 94.62 255 THR A C 1
ATOM 1992 O O . THR A 1 255 ? -8.473 -8.186 -4.273 1.00 94.62 255 THR A O 1
ATOM 1995 N N . HIS A 1 256 ? -7.126 -6.689 -3.256 1.00 92.56 256 HIS A N 1
ATOM 1996 C CA . HIS A 1 256 ? -7.049 -7.298 -1.954 1.00 92.56 256 HIS A CA 1
ATOM 1997 C C . HIS A 1 256 ? -8.035 -6.604 -1.018 1.00 92.56 256 HIS A C 1
ATOM 1999 O O . HIS A 1 256 ? -8.195 -5.381 -1.074 1.00 92.56 256 HIS A O 1
ATOM 2005 N N . VAL A 1 257 ? -8.744 -7.387 -0.212 1.00 92.38 257 VAL A N 1
ATOM 2006 C CA . VAL A 1 257 ? -9.781 -6.893 0.692 1.00 92.38 257 VAL A CA 1
ATOM 2007 C C . VAL A 1 257 ? -9.525 -7.392 2.098 1.00 92.38 257 VAL A C 1
ATOM 2009 O O . VAL A 1 257 ? -9.510 -8.603 2.325 1.00 92.38 257 VAL A O 1
ATOM 2012 N N . THR A 1 258 ? -9.432 -6.438 3.024 1.00 91.06 258 THR A N 1
ATOM 2013 C CA . THR A 1 258 ? -9.360 -6.690 4.459 1.00 91.06 258 THR A CA 1
ATOM 2014 C C . THR A 1 258 ? -10.724 -6.575 5.097 1.00 91.06 258 THR A C 1
ATOM 2016 O O . THR A 1 258 ? -11.211 -5.481 5.393 1.00 91.06 258 THR A O 1
ATOM 2019 N N . TRP A 1 259 ? -11.366 -7.728 5.295 1.00 90.81 259 TRP A N 1
ATOM 2020 C CA . TRP A 1 259 ? -12.683 -7.836 5.907 1.00 90.81 259 TRP A CA 1
ATOM 2021 C C . TRP A 1 259 ? -12.616 -7.555 7.416 1.00 90.81 259 TRP A C 1
ATOM 2023 O O . TRP A 1 259 ? -11.788 -8.097 8.146 1.00 90.81 259 TRP A O 1
ATOM 2033 N N . ALA A 1 260 ? -13.544 -6.741 7.905 1.00 90.25 260 ALA A N 1
ATOM 2034 C CA . ALA A 1 260 ? -13.816 -6.544 9.318 1.00 90.25 260 ALA A CA 1
ATOM 2035 C C . ALA A 1 260 ? -14.181 -7.875 9.994 1.00 90.25 260 ALA A C 1
ATOM 2037 O O . ALA A 1 260 ? -14.759 -8.775 9.379 1.00 90.25 260 ALA A O 1
ATOM 2038 N N . ILE A 1 261 ? -13.866 -7.999 11.281 1.00 85.75 261 ILE A N 1
ATOM 2039 C CA . ILE A 1 261 ? -14.107 -9.226 12.045 1.00 85.75 261 ILE A CA 1
ATOM 2040 C C . ILE A 1 261 ? -15.606 -9.549 12.065 1.00 85.75 261 ILE A C 1
ATOM 2042 O O . ILE A 1 261 ? -16.439 -8.688 12.351 1.00 85.75 261 ILE A O 1
ATOM 2046 N N . GLY A 1 262 ? -15.941 -10.806 11.753 1.00 79.50 262 GLY A N 1
ATOM 2047 C CA . GLY A 1 262 ? -17.319 -11.306 11.708 1.00 79.50 262 GLY A CA 1
ATOM 2048 C C . GLY A 1 262 ? -18.053 -11.135 10.370 1.00 79.50 262 GLY A C 1
ATOM 2049 O O . GLY A 1 262 ? -19.215 -11.537 10.288 1.00 79.50 262 GLY A O 1
ATOM 2050 N N . PHE A 1 263 ? -17.407 -10.570 9.346 1.00 74.12 263 PHE A N 1
ATOM 2051 C CA . PHE A 1 263 ? -17.878 -10.592 7.952 1.00 74.12 263 PHE A CA 1
ATOM 2052 C C . PHE A 1 263 ? -17.292 -11.764 7.184 1.00 74.12 263 PHE A C 1
ATOM 2054 O O . PHE A 1 263 ? -16.337 -12.378 7.701 1.00 74.12 263 PHE A O 1
#